Protein AF-A0A3D4UW44-F1 (afdb_monomer_lite)

pLDDT: mean 82.15, std 12.69, range [47.53, 95.06]

Structure (mmCIF, N/CA/C/O backbone):
data_AF-A0A3D4UW44-F1
#
_entry.id   AF-A0A3D4UW44-F1
#
loop_
_atom_site.group_PDB
_atom_site.id
_atom_site.type_symbol
_atom_site.label_atom_id
_atom_site.label_alt_id
_atom_site.label_comp_id
_atom_site.label_asym_id
_atom_site.label_entity_id
_atom_site.label_seq_id
_atom_site.pdbx_PDB_ins_code
_atom_site.Cartn_x
_atom_site.Cartn_y
_atom_site.Cartn_z
_atom_site.occupancy
_atom_site.B_iso_or_equiv
_atom_site.auth_seq_id
_atom_site.auth_comp_id
_atom_site.auth_asym_id
_atom_site.auth_atom_id
_atom_site.pdbx_PDB_model_num
ATOM 1 N N . MET A 1 1 ? -84.706 35.011 33.575 1.00 52.59 1 MET A N 1
ATOM 2 C CA . MET A 1 1 ? -84.303 35.592 32.271 1.00 52.59 1 MET A CA 1
ATOM 3 C C . MET A 1 1 ? -85.391 35.299 31.245 1.00 52.59 1 MET A C 1
ATOM 5 O O . MET A 1 1 ? -85.812 34.152 31.181 1.00 52.59 1 MET A O 1
ATOM 9 N N . SER A 1 2 ? -85.865 36.308 30.505 1.00 53.91 2 SER A N 1
ATOM 10 C CA . SER A 1 2 ? -86.919 36.161 29.483 1.00 53.91 2 SER A CA 1
ATOM 11 C C . SER A 1 2 ? -86.439 35.317 28.294 1.00 53.91 2 SER A C 1
ATOM 13 O O . SER A 1 2 ? -85.288 35.454 27.874 1.00 53.91 2 SER A O 1
ATOM 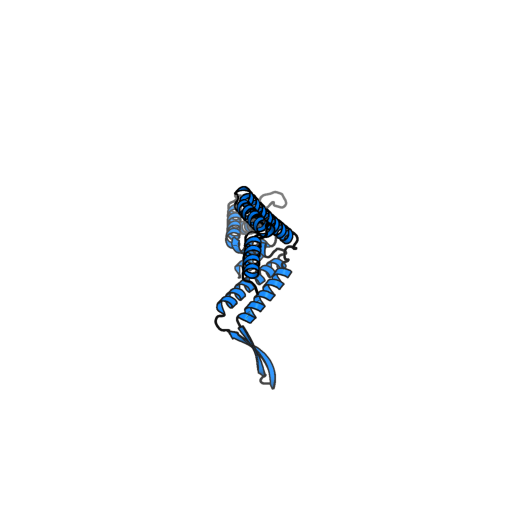15 N N . ASN A 1 3 ? -87.315 34.470 27.742 1.00 62.34 3 ASN A N 1
ATOM 16 C CA . ASN A 1 3 ? -87.016 33.586 26.607 1.00 62.34 3 ASN A CA 1
ATOM 17 C C . ASN A 1 3 ? -86.526 34.338 25.355 1.00 62.34 3 ASN A C 1
ATOM 19 O O . ASN A 1 3 ? -85.795 33.748 24.564 1.00 62.34 3 ASN A O 1
ATOM 23 N N . SER A 1 4 ? -86.834 35.634 25.200 1.00 62.12 4 SER A N 1
ATOM 24 C CA . SER A 1 4 ? -86.327 36.423 24.066 1.00 62.12 4 SER A CA 1
ATOM 25 C C . SER A 1 4 ? -84.822 36.708 24.152 1.00 62.12 4 SER A C 1
ATOM 27 O O . SER A 1 4 ? -84.149 36.678 23.128 1.00 62.12 4 SER A O 1
ATOM 29 N N . LYS A 1 5 ? -84.251 36.888 25.356 1.00 69.00 5 LYS A N 1
ATOM 30 C CA . LYS A 1 5 ? -82.797 37.096 25.528 1.00 69.00 5 LYS A CA 1
ATOM 31 C C . LYS A 1 5 ? -81.990 35.846 25.180 1.00 69.00 5 LYS A C 1
ATOM 33 O O . LYS A 1 5 ? -80.971 35.951 24.513 1.00 69.00 5 LYS A O 1
ATOM 38 N N . LYS A 1 6 ? -82.486 34.668 25.569 1.00 68.44 6 LYS A N 1
ATOM 39 C CA . LYS A 1 6 ? -81.854 33.384 25.226 1.00 68.44 6 LYS A CA 1
ATOM 40 C C . LYS A 1 6 ? -81.905 33.107 23.722 1.00 68.44 6 LYS A C 1
ATOM 42 O O . LYS A 1 6 ? -80.967 32.543 23.176 1.00 68.44 6 LYS A O 1
ATOM 47 N N . PHE A 1 7 ? -82.988 33.504 23.051 1.00 71.69 7 PHE A N 1
ATOM 48 C CA . PHE A 1 7 ? -83.110 33.342 21.603 1.00 71.69 7 PHE A CA 1
ATOM 49 C C . PHE A 1 7 ? -82.167 34.288 20.845 1.00 71.69 7 PHE A C 1
ATOM 51 O O . PHE A 1 7 ? -81.533 33.867 19.882 1.00 71.69 7 PHE A O 1
ATOM 58 N N . GLN A 1 8 ? -82.000 35.522 21.331 1.00 74.00 8 GLN A N 1
ATOM 59 C CA . GLN A 1 8 ? -81.049 36.478 20.762 1.00 74.00 8 GLN A CA 1
ATOM 60 C C . GLN A 1 8 ? -79.591 36.022 20.938 1.00 74.00 8 GLN A C 1
ATOM 62 O O . GLN A 1 8 ? -78.837 36.042 19.976 1.00 74.00 8 GLN A O 1
ATOM 67 N N . GLU A 1 9 ? -79.216 35.502 22.113 1.00 75.12 9 GLU A N 1
ATOM 68 C CA . GLU A 1 9 ? -77.876 34.933 22.344 1.00 75.12 9 GLU A CA 1
ATOM 69 C C . GLU A 1 9 ? -77.577 33.736 21.429 1.00 75.12 9 GLU A C 1
ATOM 71 O O . GLU A 1 9 ? -76.453 33.581 20.955 1.00 75.12 9 GLU A O 1
ATOM 76 N N . VAL A 1 10 ? -78.574 32.889 21.149 1.00 75.44 10 VAL A N 1
ATOM 77 C CA . VAL A 1 10 ? -78.424 31.758 20.218 1.00 75.44 10 VAL A CA 1
ATOM 78 C C . VAL A 1 10 ? -78.258 32.239 18.774 1.00 75.44 10 VAL A C 1
ATOM 80 O O . VAL A 1 10 ? -77.461 31.654 18.037 1.00 75.44 10 VAL A O 1
ATOM 83 N N . LEU A 1 11 ? -78.964 33.301 18.371 1.00 74.38 11 LEU A N 1
ATOM 84 C CA . LEU A 1 11 ? -78.805 33.917 17.051 1.00 74.38 11 LEU A CA 1
ATOM 85 C C . LEU A 1 11 ? -77.430 34.587 16.899 1.00 74.38 11 LEU A C 1
ATOM 87 O O . LEU A 1 11 ? -76.750 34.319 15.908 1.00 74.38 11 LEU A O 1
ATOM 91 N N . ASP A 1 12 ? -76.967 35.328 17.907 1.00 73.62 12 ASP A N 1
ATOM 92 C CA . ASP A 1 12 ? -75.638 35.958 17.914 1.00 73.62 12 ASP A CA 1
ATOM 93 C C . ASP A 1 12 ? -74.511 34.905 17.900 1.00 73.62 12 ASP A C 1
ATOM 95 O O . ASP A 1 12 ? -73.520 35.040 17.176 1.00 73.62 12 ASP A O 1
ATOM 99 N N . LEU A 1 13 ? -74.672 33.791 18.628 1.00 69.88 13 LEU A N 1
ATOM 100 C CA . LEU A 1 13 ? -73.743 32.651 18.590 1.00 69.88 13 LEU A CA 1
ATOM 101 C C . LEU A 1 13 ? -73.736 31.930 17.232 1.00 69.88 13 LEU A C 1
ATOM 103 O O . LEU A 1 13 ? -72.695 31.417 16.806 1.00 69.88 13 LEU A O 1
ATOM 107 N N . LEU A 1 14 ? -74.878 31.863 16.541 1.00 65.00 14 LEU A N 1
ATOM 108 C CA . LEU A 1 14 ? -74.990 31.291 15.195 1.00 65.00 14 LEU A CA 1
ATOM 109 C C . LEU A 1 14 ? -74.372 32.203 14.130 1.00 65.00 14 LEU A C 1
ATOM 111 O O . LEU A 1 14 ? -73.713 31.694 13.220 1.00 65.00 14 LEU A O 1
ATOM 115 N N . GLU A 1 15 ? -74.517 33.523 14.251 1.00 62.69 15 GLU A N 1
ATOM 116 C CA . GLU A 1 15 ? -73.830 34.491 13.389 1.00 62.69 15 GLU A CA 1
ATOM 117 C C . GLU A 1 15 ? -72.316 34.483 13.617 1.00 62.69 15 GLU A C 1
ATOM 119 O O . GLU A 1 15 ? -71.562 34.419 12.644 1.00 62.69 15 GLU A O 1
ATOM 124 N N . GLN A 1 16 ? -71.849 34.399 14.868 1.00 62.25 16 GLN A N 1
ATOM 125 C CA . GLN A 1 16 ? -70.424 34.220 15.176 1.00 62.25 16 GLN A CA 1
ATOM 126 C C . GLN A 1 16 ? -69.863 32.884 14.661 1.00 62.25 16 GLN A C 1
ATOM 128 O O . GLN A 1 16 ? -68.720 32.831 14.210 1.00 62.25 16 GLN A O 1
ATOM 133 N N . LYS A 1 17 ? -70.651 31.798 14.662 1.00 58.84 17 LYS A N 1
ATOM 134 C CA . LYS A 1 17 ? -70.246 30.514 14.053 1.00 58.84 17 LYS A CA 1
ATOM 135 C C . LYS A 1 17 ? -70.270 30.529 12.522 1.00 58.84 17 LYS A C 1
ATOM 137 O O . LYS A 1 17 ? -69.470 29.817 11.915 1.00 58.84 17 LYS A O 1
ATOM 142 N N . LYS A 1 18 ? -71.163 31.300 11.887 1.00 55.41 18 LYS A N 1
ATOM 143 C CA . LYS A 1 18 ? -71.148 31.532 10.428 1.00 55.41 18 LYS A CA 1
ATOM 144 C C . LYS A 1 18 ? -69.984 32.432 10.016 1.00 55.41 18 LYS A C 1
ATOM 146 O O . LYS A 1 18 ? -69.394 32.193 8.967 1.00 55.41 18 LYS A O 1
ATOM 151 N N . GLN A 1 19 ? -69.566 33.355 10.882 1.00 55.66 19 GLN A N 1
ATOM 152 C CA . GLN A 1 19 ? -68.255 33.999 10.832 1.00 55.66 19 GLN A CA 1
ATOM 153 C C . GLN A 1 19 ? -67.147 33.051 11.330 1.00 55.66 19 GLN A C 1
ATOM 155 O O . GLN A 1 19 ? -66.321 33.422 12.166 1.00 55.66 19 GLN A O 1
ATOM 160 N N . LYS A 1 20 ? -67.065 31.820 10.793 1.00 55.97 20 LYS A N 1
ATOM 161 C CA . LYS A 1 20 ? -65.775 31.110 10.767 1.00 55.97 20 LYS A CA 1
ATOM 162 C C . LYS A 1 20 ? -64.771 32.112 10.208 1.00 55.97 20 LYS A C 1
ATOM 164 O O . LYS A 1 20 ? -64.934 32.557 9.073 1.00 55.97 20 LYS A O 1
ATOM 169 N N . LYS A 1 21 ? -63.841 32.552 11.061 1.00 59.62 21 LYS A N 1
ATOM 170 C CA . LYS A 1 21 ? -63.038 33.758 10.853 1.00 59.62 21 LYS A CA 1
ATOM 171 C C . LYS A 1 21 ? -62.471 33.721 9.443 1.00 59.62 21 LYS A C 1
ATOM 173 O O . LYS A 1 21 ? -61.796 32.761 9.083 1.00 59.62 21 LYS A O 1
ATOM 178 N N . THR A 1 22 ? -62.741 34.748 8.647 1.00 57.84 22 THR A N 1
ATOM 179 C CA . THR A 1 22 ? -62.253 34.862 7.263 1.00 57.84 22 THR A CA 1
ATOM 180 C C . THR A 1 22 ? -60.740 34.630 7.172 1.00 57.84 22 THR A C 1
ATOM 182 O O . THR A 1 22 ? -60.236 34.104 6.184 1.00 57.84 22 THR A O 1
ATOM 185 N N . THR A 1 23 ? -60.010 34.938 8.247 1.00 61.62 23 THR A N 1
ATOM 186 C CA . THR A 1 23 ? -58.584 34.644 8.417 1.00 61.62 23 THR A CA 1
ATOM 187 C C . THR A 1 23 ? -58.256 33.153 8.445 1.00 61.62 23 THR A C 1
ATOM 189 O O . THR A 1 23 ? -57.238 32.758 7.888 1.00 61.62 23 THR A O 1
ATOM 192 N N . ASP A 1 24 ? -59.085 32.316 9.065 1.00 60.78 24 ASP A N 1
ATOM 193 C CA . ASP A 1 24 ? -58.867 30.869 9.149 1.00 60.78 24 ASP A CA 1
ATOM 194 C C . ASP A 1 24 ? -59.205 30.184 7.817 1.00 60.78 24 ASP A C 1
ATOM 196 O O . ASP A 1 24 ? -58.492 29.275 7.397 1.00 60.78 24 ASP A O 1
ATOM 200 N N . THR A 1 25 ? -60.204 30.684 7.081 1.00 65.38 25 THR A N 1
ATOM 201 C CA . THR A 1 25 ? -60.488 30.226 5.709 1.00 65.38 25 THR A CA 1
ATOM 202 C C . THR A 1 25 ? -59.425 30.680 4.708 1.00 65.38 25 THR A C 1
ATOM 204 O O . THR A 1 25 ? -59.045 29.897 3.845 1.00 65.38 25 THR A O 1
ATOM 207 N N . LEU A 1 26 ? -58.888 31.900 4.848 1.00 66.94 26 LEU A N 1
ATOM 208 C CA . LEU A 1 26 ? -57.771 32.399 4.032 1.00 66.94 26 LEU A CA 1
ATOM 209 C C . LEU A 1 26 ? -56.467 31.642 4.316 1.00 66.94 26 LEU A C 1
ATOM 211 O O . LEU A 1 26 ? -55.673 31.411 3.410 1.00 66.94 26 LEU A O 1
ATOM 215 N N . LYS A 1 27 ? -56.227 31.239 5.569 1.00 73.12 27 LYS A N 1
ATOM 216 C CA . LYS A 1 27 ? -55.099 30.363 5.914 1.00 73.12 27 LYS A CA 1
ATOM 217 C C . LYS A 1 27 ? -55.273 28.983 5.292 1.00 73.12 27 LYS A C 1
ATOM 219 O O . LYS A 1 27 ? -54.340 28.497 4.668 1.00 73.12 27 LYS A O 1
ATOM 224 N N . ALA A 1 28 ? -56.456 28.381 5.411 1.00 70.81 28 ALA A N 1
ATOM 225 C CA . ALA A 1 28 ? -56.739 27.082 4.808 1.00 70.81 28 ALA A CA 1
ATOM 226 C C . ALA A 1 28 ? -56.621 27.115 3.273 1.00 70.81 28 ALA A C 1
ATOM 228 O O . ALA A 1 28 ? -56.041 26.202 2.690 1.00 70.81 28 ALA A O 1
ATOM 229 N N . SER A 1 29 ? -57.093 28.184 2.618 1.00 72.62 29 SER A N 1
ATOM 230 C CA . SER A 1 29 ? -56.955 28.336 1.166 1.00 72.62 29 SER A CA 1
ATOM 231 C C . SER A 1 29 ? -55.491 28.491 0.756 1.00 72.62 29 SER A C 1
ATOM 233 O O . SER A 1 29 ? -55.042 27.763 -0.122 1.00 72.62 29 SER A O 1
ATOM 235 N N . ARG A 1 30 ? -54.720 29.345 1.446 1.00 72.94 30 ARG A N 1
ATOM 236 C CA . ARG A 1 30 ? -53.279 29.521 1.194 1.00 72.94 30 ARG A CA 1
ATOM 237 C C . ARG A 1 30 ? -52.491 28.233 1.400 1.00 72.94 30 ARG A C 1
ATOM 239 O O . ARG A 1 30 ? -51.659 27.908 0.565 1.00 72.94 30 ARG A O 1
ATOM 246 N N . VAL A 1 31 ? -52.779 27.476 2.461 1.00 76.81 31 VAL A N 1
ATOM 247 C CA . VAL A 1 31 ? -52.143 26.168 2.690 1.00 76.81 31 VAL A CA 1
ATOM 248 C C . VAL A 1 31 ? -52.490 25.206 1.553 1.00 76.81 31 VAL A C 1
ATOM 250 O O . VAL A 1 31 ? -51.592 24.580 1.003 1.00 76.81 31 VAL A O 1
ATOM 253 N N . SER A 1 32 ? -53.753 25.155 1.117 1.00 71.81 32 SER A N 1
ATOM 254 C CA . SER A 1 32 ? -54.159 24.282 0.006 1.00 71.81 32 SER A CA 1
ATOM 255 C C . SER A 1 32 ? -53.552 24.684 -1.348 1.00 71.81 32 SER A C 1
ATOM 257 O O . SER A 1 32 ? -53.235 23.823 -2.168 1.00 71.81 32 SER A O 1
ATOM 259 N N . GLU A 1 33 ? -53.369 25.983 -1.600 1.00 76.94 33 GLU A N 1
ATOM 260 C CA . GLU A 1 33 ? -52.710 26.496 -2.806 1.00 76.94 33 GLU A CA 1
ATOM 261 C C . GLU A 1 33 ? -51.205 26.221 -2.774 1.00 76.94 33 GLU A C 1
ATOM 263 O O . GLU A 1 33 ? -50.642 25.779 -3.775 1.00 76.94 33 GLU A O 1
ATOM 268 N N . GLU A 1 34 ? -50.561 26.391 -1.617 1.00 76.06 34 GLU A N 1
ATOM 269 C CA . GLU A 1 34 ? -49.162 26.014 -1.422 1.00 76.06 34 GLU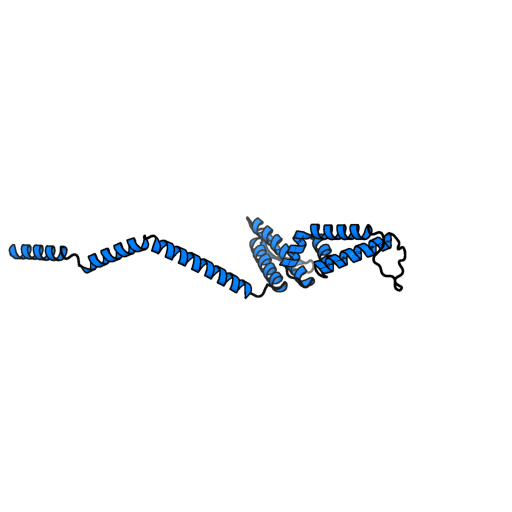 A CA 1
ATOM 270 C C . GLU A 1 34 ? -48.938 24.510 -1.580 1.00 76.06 34 GLU A C 1
ATOM 272 O O . GLU A 1 34 ? -47.938 24.109 -2.167 1.00 76.06 34 GLU A O 1
ATOM 277 N N . GLU A 1 35 ? -49.837 23.666 -1.075 1.00 76.38 35 GLU A N 1
ATOM 278 C CA . GLU A 1 35 ? -49.755 22.211 -1.230 1.00 76.38 35 GLU A CA 1
ATOM 279 C C . GLU A 1 35 ? -49.898 21.797 -2.697 1.00 76.38 35 GLU A C 1
ATOM 281 O O . GLU A 1 35 ? -49.095 21.004 -3.191 1.00 76.38 35 GLU A O 1
ATOM 286 N N . LYS A 1 36 ? -50.846 22.391 -3.434 1.00 81.19 36 LYS A N 1
ATOM 287 C CA . LYS A 1 36 ? -50.986 22.170 -4.884 1.00 81.19 36 LYS A CA 1
ATOM 288 C C . LYS A 1 36 ? -49.760 22.645 -5.659 1.00 81.19 36 LYS A C 1
ATOM 290 O O . LYS A 1 36 ? -49.319 21.962 -6.578 1.00 81.19 36 LYS A O 1
ATOM 295 N N . TYR A 1 37 ? -49.188 23.786 -5.281 1.00 79.38 37 TYR A N 1
ATOM 296 C CA . TYR A 1 37 ? -47.964 24.296 -5.892 1.00 79.38 37 TYR A CA 1
ATOM 297 C C . TYR A 1 37 ? -46.759 23.396 -5.586 1.00 79.38 37 TYR A C 1
ATOM 299 O O . TYR A 1 37 ? -45.998 23.069 -6.494 1.00 79.38 37 TYR A O 1
ATOM 307 N N . LYS A 1 38 ? -46.619 22.913 -4.347 1.00 80.50 38 LYS A N 1
ATOM 308 C CA . LYS A 1 38 ? -45.567 21.962 -3.944 1.00 80.50 38 LYS A CA 1
ATOM 309 C C . LYS A 1 38 ? -45.728 20.582 -4.595 1.00 80.50 38 LYS A C 1
ATOM 311 O O . LYS A 1 38 ? -44.741 19.876 -4.768 1.00 80.50 38 LYS A O 1
ATOM 316 N N . ALA A 1 39 ? -46.947 20.213 -4.984 1.00 79.50 39 ALA A N 1
ATOM 317 C CA . ALA A 1 39 ? -47.235 19.014 -5.769 1.00 79.50 39 ALA A CA 1
ATOM 318 C C . ALA A 1 39 ? -47.098 19.228 -7.290 1.00 79.50 39 ALA A C 1
ATOM 320 O O . ALA A 1 39 ? -47.219 18.273 -8.057 1.00 79.50 39 ALA A O 1
ATOM 321 N N . SER A 1 40 ? -46.869 20.463 -7.751 1.00 86.31 40 SER A N 1
ATOM 322 C CA . SER A 1 40 ? -46.730 20.753 -9.177 1.00 86.31 40 SER A CA 1
ATOM 323 C C . SER A 1 40 ? -45.391 20.245 -9.723 1.00 86.31 40 SER A C 1
ATOM 325 O O . SER A 1 40 ? -44.352 20.346 -9.068 1.00 86.31 40 SER A O 1
ATOM 327 N N . GLN A 1 41 ? -45.411 19.743 -10.960 1.00 84.88 41 GLN A N 1
ATOM 328 C CA . GLN A 1 41 ? -44.212 19.313 -11.690 1.00 84.88 41 GLN A CA 1
ATOM 329 C C . GLN A 1 41 ? -43.062 20.338 -11.667 1.00 84.88 41 GLN A C 1
ATOM 331 O O . GLN A 1 41 ? -41.958 19.957 -11.281 1.00 84.88 41 GLN A O 1
ATOM 336 N N . PRO A 1 42 ? -43.275 21.639 -11.962 1.00 85.19 42 PRO A N 1
ATOM 337 C CA . PRO A 1 42 ? -42.174 22.604 -11.953 1.00 85.19 42 PRO A CA 1
ATOM 338 C C . PRO A 1 42 ? -41.532 22.781 -10.569 1.00 85.19 42 PRO A C 1
ATOM 340 O O . PRO A 1 42 ? -40.325 23.004 -10.481 1.00 85.19 42 PRO A O 1
ATOM 343 N N . TYR A 1 43 ? -42.300 22.658 -9.478 1.00 84.38 43 TYR A N 1
ATOM 344 C CA . TYR A 1 43 ? -41.738 22.710 -8.126 1.00 84.38 43 TYR A CA 1
ATOM 345 C C . TYR A 1 43 ? -40.893 21.470 -7.816 1.00 84.38 43 TYR A C 1
ATOM 347 O O . TYR A 1 43 ? -39.797 21.598 -7.268 1.00 84.38 43 TYR A O 1
ATOM 355 N N . LEU A 1 44 ? -41.371 20.280 -8.189 1.00 85.25 44 LEU A N 1
ATOM 356 C CA . LEU A 1 44 ? -40.650 19.022 -7.985 1.00 85.25 44 LEU A CA 1
ATOM 357 C C . LEU A 1 44 ? -39.349 18.974 -8.799 1.00 85.25 44 LEU A C 1
ATOM 359 O O . LEU A 1 44 ? -38.304 18.627 -8.250 1.00 85.25 44 LEU A O 1
ATOM 363 N N . GLU A 1 45 ? -39.374 19.410 -10.060 1.00 88.25 45 GLU A N 1
ATOM 364 C CA . GLU A 1 45 ? -38.180 19.519 -10.909 1.00 88.25 45 GLU A CA 1
ATOM 365 C C . GLU A 1 45 ? -37.170 20.535 -10.352 1.00 88.25 45 GLU A C 1
ATOM 367 O O . GLU A 1 45 ? -35.965 20.269 -10.306 1.00 88.25 45 GLU A O 1
ATOM 372 N N . ALA A 1 46 ? -37.642 21.692 -9.872 1.00 85.06 46 ALA A N 1
ATOM 373 C CA . ALA A 1 46 ? -36.789 22.691 -9.229 1.00 85.06 46 ALA A CA 1
ATOM 374 C C . ALA A 1 46 ? -36.175 22.166 -7.919 1.00 85.06 46 ALA A C 1
ATOM 376 O O . ALA A 1 46 ? -34.996 22.418 -7.642 1.00 85.06 46 ALA A O 1
ATOM 377 N N . LEU A 1 47 ? -36.943 21.408 -7.131 1.00 88.19 47 LEU A N 1
ATOM 378 C CA . LEU A 1 47 ? -36.477 20.762 -5.907 1.00 88.19 47 LEU A CA 1
ATOM 379 C C . LEU A 1 47 ? -35.417 19.698 -6.211 1.00 88.19 47 LEU A C 1
ATOM 381 O O . LEU A 1 47 ? -34.375 19.675 -5.557 1.00 88.19 47 LEU A O 1
ATOM 385 N N . GLU A 1 48 ? -35.634 18.857 -7.223 1.00 87.81 48 GLU A N 1
ATOM 386 C CA . GLU A 1 48 ? -34.680 17.825 -7.630 1.00 87.81 48 GLU A CA 1
ATOM 387 C C . GLU A 1 48 ? -33.391 18.442 -8.187 1.00 87.81 48 GLU A C 1
ATOM 389 O O . GLU A 1 48 ? -32.291 18.030 -7.814 1.00 87.81 48 GLU A O 1
ATOM 394 N N . LYS A 1 49 ? -33.502 19.495 -9.006 1.00 87.88 49 LYS A N 1
ATOM 395 C CA . LYS A 1 49 ? -32.350 20.258 -9.505 1.00 87.88 49 LYS A CA 1
ATOM 396 C C . LYS A 1 49 ? -31.569 20.911 -8.365 1.00 87.88 49 LYS A C 1
ATOM 398 O O . LYS A 1 49 ? -30.341 20.870 -8.366 1.00 87.88 49 LYS A O 1
ATOM 403 N N . SER A 1 50 ? -32.263 21.465 -7.369 1.00 88.81 50 SER A N 1
ATOM 404 C CA . SER A 1 50 ? -31.644 22.015 -6.157 1.00 88.81 50 SER A CA 1
ATOM 405 C C . SER A 1 50 ? -30.947 20.931 -5.333 1.00 88.81 50 SER A C 1
ATOM 407 O O . SER A 1 50 ? -29.827 21.140 -4.866 1.00 88.81 50 SER A O 1
ATOM 409 N N . ARG A 1 51 ? -31.556 19.746 -5.198 1.00 88.12 51 ARG A N 1
ATOM 410 C CA . ARG A 1 51 ? -30.957 18.609 -4.488 1.00 88.12 51 ARG A CA 1
ATOM 411 C C . ARG A 1 51 ? -29.692 18.122 -5.190 1.00 88.12 51 ARG A C 1
ATOM 413 O O . ARG A 1 51 ? -28.648 18.071 -4.552 1.00 88.12 51 ARG A O 1
ATOM 420 N N . LYS A 1 52 ? -29.752 17.894 -6.506 1.00 89.75 52 LYS A N 1
ATOM 421 C CA . LYS A 1 52 ? -28.590 17.521 -7.329 1.00 89.75 52 LYS A CA 1
ATOM 422 C C . LYS A 1 52 ? -27.487 18.578 -7.272 1.00 89.75 52 LYS A C 1
ATOM 424 O O . LYS A 1 52 ? -26.321 18.235 -7.137 1.00 89.75 52 LYS A O 1
ATOM 429 N N . ALA A 1 53 ? -27.831 19.867 -7.313 1.00 89.19 53 ALA A N 1
ATOM 430 C CA . ALA A 1 53 ? -26.847 20.943 -7.189 1.00 89.19 53 ALA A CA 1
ATOM 431 C C . ALA A 1 53 ? -26.172 20.967 -5.806 1.00 89.19 53 ALA A C 1
ATOM 433 O O . ALA A 1 53 ? -24.966 21.193 -5.720 1.00 89.19 53 ALA A O 1
ATOM 434 N N . LYS A 1 54 ? -26.923 20.710 -4.726 1.00 90.50 54 LYS A N 1
ATOM 435 C CA . LYS A 1 54 ? -26.365 20.576 -3.370 1.00 90.50 54 LYS A CA 1
ATOM 436 C C . LYS A 1 54 ? -25.473 19.344 -3.237 1.00 90.50 54 LYS A C 1
ATOM 438 O O . LYS A 1 54 ? -24.403 19.461 -2.654 1.00 90.50 54 LYS A O 1
ATOM 443 N N . GLU A 1 55 ? -25.887 18.206 -3.791 1.00 88.31 55 GLU A N 1
ATOM 444 C CA . GLU A 1 55 ? -25.094 16.970 -3.829 1.00 88.31 55 GLU A CA 1
ATOM 445 C C . GLU A 1 55 ? -23.774 17.193 -4.584 1.00 88.31 55 GLU A C 1
ATOM 447 O O . GLU A 1 55 ? -22.706 16.943 -4.031 1.00 88.31 55 GLU A O 1
ATOM 452 N N . LEU A 1 56 ? -23.828 17.775 -5.787 1.00 86.62 56 LEU A N 1
ATOM 453 C CA . LEU A 1 56 ? -22.642 18.100 -6.588 1.00 86.62 56 LEU A CA 1
ATOM 454 C C . LEU A 1 56 ? -21.716 19.093 -5.884 1.00 86.62 56 LEU A C 1
ATOM 456 O O . LEU A 1 56 ? -20.497 18.939 -5.928 1.00 86.62 56 LEU A O 1
ATOM 460 N N . LYS A 1 57 ? -22.277 20.115 -5.227 1.00 90.44 57 LYS A N 1
ATOM 461 C CA . LYS A 1 57 ? -21.482 21.077 -4.460 1.00 90.44 57 LYS A CA 1
ATOM 462 C C . LYS A 1 57 ? -20.803 20.404 -3.268 1.00 90.44 57 LYS A C 1
ATOM 464 O O . LYS A 1 57 ? -19.610 20.601 -3.080 1.00 90.44 57 LYS A O 1
ATOM 469 N N . ALA A 1 58 ? -21.527 19.578 -2.514 1.00 87.12 58 ALA A N 1
ATOM 470 C CA . ALA A 1 58 ? -20.960 18.829 -1.397 1.00 87.12 58 ALA A CA 1
ATOM 471 C C . ALA A 1 58 ? -19.847 17.873 -1.857 1.00 87.12 58 ALA A C 1
ATOM 473 O O . ALA A 1 58 ? -18.816 17.768 -1.198 1.00 87.12 58 ALA A O 1
ATOM 474 N N . GLU A 1 59 ? -20.013 17.213 -3.005 1.00 86.69 59 GLU A N 1
ATOM 475 C CA . GLU A 1 59 ? -18.981 16.352 -3.586 1.00 86.69 59 GLU A CA 1
ATOM 476 C C . GLU A 1 59 ? -17.748 17.149 -4.039 1.00 86.69 59 GLU A C 1
ATOM 478 O O . GLU A 1 59 ? -16.613 16.745 -3.772 1.00 86.69 59 GLU A O 1
ATOM 483 N N . ALA A 1 60 ? -17.953 18.303 -4.680 1.00 84.69 60 ALA A N 1
ATOM 484 C CA . ALA A 1 60 ? -16.876 19.197 -5.095 1.00 84.69 60 ALA A CA 1
ATOM 485 C C . ALA A 1 60 ? -16.104 19.763 -3.895 1.00 84.69 60 ALA A C 1
ATOM 487 O O . ALA A 1 60 ? -14.871 19.752 -3.909 1.00 84.69 60 ALA A O 1
ATOM 488 N N . ASP A 1 61 ? -16.810 20.189 -2.846 1.00 84.88 61 ASP A N 1
ATOM 489 C CA . ASP A 1 61 ? -16.222 20.682 -1.600 1.00 84.88 61 ASP A CA 1
ATOM 490 C C . ASP A 1 61 ? -15.414 19.568 -0.915 1.00 84.88 61 ASP A C 1
ATOM 492 O O . ASP A 1 61 ? -14.250 19.771 -0.576 1.00 84.88 61 ASP A O 1
ATOM 496 N N . LEU A 1 62 ? -15.960 18.350 -0.833 1.00 79.31 62 LEU A N 1
ATOM 497 C CA . LEU A 1 62 ? -15.280 17.182 -0.264 1.00 79.31 62 LEU A CA 1
ATOM 498 C C . LEU A 1 62 ? -14.041 16.775 -1.079 1.00 79.31 62 LEU A C 1
ATOM 500 O O . LEU A 1 62 ? -13.020 16.373 -0.518 1.00 79.31 62 LEU A O 1
ATOM 504 N N . LYS A 1 63 ? -14.090 16.895 -2.410 1.00 78.38 63 LYS A N 1
ATOM 505 C CA . LYS A 1 63 ? -12.937 16.655 -3.291 1.00 78.38 63 LYS A CA 1
ATOM 506 C C . LYS A 1 63 ? -11.871 17.740 -3.132 1.00 78.38 63 LYS A C 1
ATOM 508 O O . LYS A 1 63 ? -10.687 17.413 -3.074 1.00 78.38 63 LYS A O 1
ATOM 513 N N . ALA A 1 64 ? -12.272 19.006 -3.031 1.00 74.56 64 ALA A N 1
ATOM 514 C CA . ALA A 1 64 ? -11.368 20.127 -2.793 1.00 74.56 64 ALA A CA 1
ATOM 515 C C . ALA A 1 64 ? -10.710 20.038 -1.409 1.00 74.56 64 ALA A C 1
ATOM 517 O O . ALA A 1 64 ? -9.523 20.312 -1.273 1.00 74.56 64 ALA A O 1
ATOM 518 N N . GLU A 1 65 ? -11.449 19.607 -0.391 1.00 71.12 65 GLU A N 1
ATOM 519 C CA . GLU A 1 65 ? -10.938 19.402 0.963 1.00 71.12 65 GLU A CA 1
ATOM 520 C C . GLU A 1 65 ? -9.960 18.221 1.022 1.00 71.12 65 GLU A C 1
ATOM 522 O O . GLU A 1 65 ? -8.864 18.357 1.564 1.00 71.12 65 GLU A O 1
ATOM 527 N N . LYS A 1 66 ? -10.270 17.105 0.345 1.00 69.38 66 LYS A N 1
ATOM 528 C CA . LYS A 1 66 ? -9.321 15.993 0.147 1.00 69.38 66 LYS A CA 1
ATOM 529 C C . LYS A 1 66 ? -8.061 16.405 -0.615 1.00 69.38 66 LYS A C 1
ATOM 531 O O . LYS A 1 66 ? -6.997 15.876 -0.324 1.00 69.38 66 LYS A O 1
ATOM 536 N N . ALA A 1 67 ? -8.171 17.319 -1.578 1.00 62.66 67 ALA A N 1
ATOM 537 C CA . ALA A 1 67 ? -7.024 17.838 -2.324 1.00 62.66 67 ALA A CA 1
ATOM 538 C C . ALA A 1 67 ? -6.182 18.839 -1.508 1.00 62.66 67 ALA A C 1
ATOM 540 O O . ALA A 1 67 ? -4.985 18.969 -1.748 1.00 62.66 67 ALA A O 1
ATOM 541 N N . LYS A 1 68 ? -6.799 19.548 -0.551 1.00 58.44 68 LYS A N 1
ATOM 542 C CA . LYS A 1 68 ? -6.121 20.454 0.394 1.00 58.44 68 LYS A CA 1
ATOM 543 C C . LYS A 1 68 ? -5.477 19.714 1.566 1.00 58.44 68 LYS A C 1
ATOM 545 O O . LYS A 1 68 ? -4.525 20.228 2.151 1.00 58.44 68 LYS A O 1
ATOM 550 N N . ALA A 1 69 ? -5.983 18.534 1.921 1.00 62.12 69 ALA A N 1
ATOM 551 C CA . ALA A 1 69 ? -5.315 17.653 2.865 1.00 62.12 69 ALA A CA 1
ATOM 552 C C . ALA A 1 69 ? -3.955 17.252 2.278 1.00 62.12 69 ALA A C 1
ATOM 554 O O . ALA A 1 69 ? -3.881 16.740 1.161 1.00 62.12 69 ALA A O 1
ATOM 555 N N . LYS A 1 70 ? -2.869 17.503 3.019 1.00 63.28 70 LYS A N 1
ATOM 556 C CA . LYS A 1 70 ? -1.542 17.024 2.616 1.00 63.28 70 LYS A CA 1
ATOM 557 C C . LYS A 1 70 ? -1.631 15.512 2.368 1.00 63.28 70 LYS A C 1
ATOM 559 O O . LYS A 1 70 ? -2.222 14.819 3.203 1.00 63.28 70 LYS A O 1
ATOM 564 N N . PRO A 1 71 ? -1.081 14.997 1.252 1.00 64.69 71 PRO A N 1
ATOM 565 C CA . PRO A 1 71 ? -1.011 13.559 1.056 1.00 64.69 71 PRO A CA 1
ATOM 566 C C . PRO A 1 71 ? -0.282 12.956 2.266 1.00 64.69 71 PRO A C 1
ATOM 568 O O . PRO A 1 71 ? 0.744 13.512 2.672 1.00 64.69 71 PRO A O 1
ATOM 571 N N . PRO A 1 72 ? -0.826 11.891 2.882 1.00 72.31 72 PRO A N 1
ATOM 572 C CA . PRO A 1 72 ? -0.230 11.307 4.072 1.00 72.31 72 PRO A CA 1
ATOM 573 C C . PRO A 1 72 ? 1.193 10.872 3.740 1.00 72.31 72 PRO A C 1
ATOM 575 O O . PRO A 1 72 ? 1.438 10.192 2.740 1.00 72.31 72 PRO A O 1
ATOM 578 N N . THR A 1 73 ? 2.140 11.312 4.557 1.00 87.81 73 THR A N 1
ATOM 579 C CA . THR A 1 73 ? 3.518 10.852 4.439 1.00 87.81 73 THR A CA 1
ATOM 580 C C . THR A 1 73 ? 3.606 9.397 4.909 1.00 87.81 73 THR A C 1
ATOM 582 O O . THR A 1 73 ? 2.762 8.949 5.692 1.00 87.81 73 THR A O 1
ATOM 585 N N . PRO A 1 74 ? 4.640 8.639 4.506 1.00 90.25 74 PRO A N 1
ATOM 586 C CA . PRO A 1 74 ? 4.877 7.309 5.065 1.00 90.25 74 PRO A CA 1
ATOM 587 C C . PRO A 1 74 ? 4.936 7.308 6.598 1.00 90.25 74 PRO A C 1
ATOM 589 O O . PRO A 1 74 ? 4.470 6.365 7.226 1.00 90.25 74 PRO A O 1
ATOM 592 N N . GLN A 1 75 ? 5.444 8.386 7.205 1.00 91.31 75 GLN A N 1
ATOM 593 C CA . GLN A 1 75 ? 5.479 8.544 8.658 1.00 91.31 75 GLN A CA 1
ATOM 594 C C . GLN A 1 75 ? 4.070 8.667 9.260 1.00 91.31 75 GLN A C 1
ATOM 596 O O . GLN A 1 75 ? 3.778 8.007 10.259 1.00 91.31 75 GLN A O 1
ATOM 601 N N . ASP A 1 76 ? 3.189 9.453 8.634 1.00 91.12 76 ASP A N 1
ATOM 602 C CA . ASP A 1 76 ? 1.787 9.578 9.056 1.00 91.12 76 ASP A CA 1
ATOM 603 C C . ASP A 1 76 ? 1.062 8.230 8.950 1.00 91.12 76 ASP A C 1
ATOM 605 O O . ASP A 1 76 ? 0.290 7.850 9.831 1.00 91.12 76 ASP A O 1
ATOM 609 N N . ASP A 1 77 ? 1.336 7.476 7.884 1.00 91.75 77 ASP A N 1
ATOM 610 C CA . ASP A 1 77 ? 0.782 6.141 7.677 1.00 91.75 77 ASP A CA 1
ATOM 611 C C . ASP A 1 77 ? 1.297 5.136 8.719 1.00 91.75 77 ASP A C 1
ATOM 613 O O . ASP A 1 77 ? 0.501 4.371 9.265 1.00 91.75 77 ASP A O 1
ATOM 617 N N . ILE A 1 78 ? 2.594 5.154 9.049 1.00 94.00 78 ILE A N 1
ATOM 618 C CA . ILE A 1 78 ? 3.172 4.312 10.110 1.00 94.00 78 ILE A CA 1
ATOM 619 C C . ILE A 1 78 ? 2.483 4.591 11.441 1.00 94.00 78 ILE A C 1
ATOM 621 O O . ILE A 1 78 ? 2.037 3.650 12.103 1.00 94.00 78 ILE A O 1
ATOM 625 N N . GLN A 1 79 ? 2.351 5.867 11.814 1.00 93.62 79 GLN A N 1
ATOM 626 C CA . GLN A 1 79 ? 1.682 6.253 13.051 1.00 93.62 79 GLN A CA 1
ATOM 627 C C . GLN A 1 79 ? 0.224 5.781 13.042 1.00 93.62 79 GLN A C 1
ATOM 629 O O . GLN A 1 79 ? -0.211 5.054 13.936 1.00 93.62 79 GLN A O 1
ATOM 634 N N . ARG A 1 80 ? -0.519 6.104 11.981 1.00 92.06 80 ARG A N 1
ATOM 635 C CA . ARG A 1 80 ? -1.937 5.759 11.845 1.00 92.06 80 ARG A CA 1
ATOM 636 C C . ARG A 1 80 ? -2.185 4.251 11.870 1.00 92.06 80 ARG A C 1
ATOM 638 O O . ARG A 1 80 ? -3.149 3.794 12.490 1.00 92.06 80 ARG A O 1
ATOM 645 N N . PHE A 1 81 ? -1.379 3.460 11.162 1.00 94.06 81 PHE A N 1
ATOM 646 C CA . PHE A 1 81 ? -1.514 2.003 11.164 1.00 94.06 81 PHE A CA 1
ATOM 647 C C . PHE A 1 81 ? -1.077 1.399 12.498 1.00 94.06 81 PHE A C 1
ATOM 649 O O . PHE A 1 81 ? -1.710 0.442 12.944 1.00 94.06 81 PHE A O 1
ATOM 656 N N . GLY A 1 82 ? -0.069 1.977 13.157 1.00 94.00 82 GLY A N 1
ATOM 657 C CA . GLY A 1 82 ? 0.364 1.593 14.499 1.00 94.00 82 GLY A CA 1
ATOM 658 C C . GLY A 1 82 ? -0.753 1.758 15.526 1.00 94.00 82 GLY A C 1
ATOM 659 O O . GLY A 1 82 ? -1.148 0.780 16.161 1.00 94.00 82 GLY A O 1
ATOM 660 N N . GLU A 1 83 ? -1.342 2.952 15.598 1.00 94.81 83 GLU A N 1
ATOM 661 C CA . GLU A 1 83 ? -2.461 3.269 16.496 1.00 94.81 83 GLU A CA 1
ATOM 662 C C . GLU A 1 83 ? -3.666 2.348 16.253 1.00 94.81 83 GLU A C 1
ATOM 664 O O . GLU A 1 83 ? -4.274 1.816 17.185 1.00 94.81 83 GLU A O 1
ATOM 669 N N . LYS A 1 84 ? -4.012 2.102 14.982 1.00 94.00 84 LYS A N 1
ATOM 670 C CA . LYS A 1 84 ? -5.113 1.193 14.642 1.00 94.00 84 LYS A CA 1
ATOM 671 C C . LYS A 1 84 ? -4.815 -0.251 15.030 1.00 94.00 84 LYS A C 1
ATOM 673 O O . LYS A 1 84 ? -5.687 -0.906 15.600 1.00 94.00 84 LYS A O 1
ATOM 678 N N . ARG A 1 85 ? -3.609 -0.751 14.745 1.00 95.00 85 ARG A N 1
ATOM 679 C CA . ARG A 1 85 ? -3.179 -2.101 15.133 1.00 95.00 85 ARG A CA 1
ATOM 680 C C . ARG A 1 85 ? -3.277 -2.281 16.645 1.00 95.00 85 ARG A C 1
ATOM 682 O O . ARG A 1 85 ? -3.805 -3.295 17.092 1.00 95.00 85 ARG A O 1
ATOM 689 N N . GLU A 1 86 ? -2.815 -1.305 17.420 1.00 93.69 86 GLU A N 1
ATOM 690 C CA . GLU A 1 86 ? -2.897 -1.334 18.880 1.00 93.69 86 GLU A CA 1
ATOM 691 C C . GLU A 1 86 ? -4.348 -1.315 19.370 1.00 93.69 86 GLU A C 1
ATOM 693 O O . GLU A 1 86 ? -4.737 -2.146 20.191 1.00 93.69 86 GLU A O 1
ATOM 698 N N . LYS A 1 87 ? -5.190 -0.452 18.792 1.00 94.38 87 LYS A N 1
ATOM 699 C CA . LYS A 1 87 ? -6.624 -0.420 19.098 1.00 94.38 87 LYS A CA 1
ATOM 700 C C . LYS A 1 87 ? -7.280 -1.785 18.885 1.00 94.38 87 LYS A C 1
ATOM 702 O O . LYS A 1 87 ? -8.008 -2.252 19.759 1.00 94.38 87 LYS A O 1
ATOM 707 N N . PHE A 1 88 ? -7.015 -2.444 17.757 1.00 94.25 88 PHE A N 1
ATOM 708 C CA . PHE A 1 88 ? -7.556 -3.780 17.498 1.00 94.25 88 PHE A CA 1
ATOM 709 C C . PHE A 1 88 ? -6.929 -4.851 18.390 1.00 94.25 88 PHE A C 1
ATOM 711 O O . PHE A 1 88 ? -7.642 -5.751 18.820 1.00 94.25 88 PHE A O 1
ATOM 718 N N . ARG A 1 89 ? -5.649 -4.726 18.763 1.00 93.12 89 ARG A N 1
ATOM 719 C CA . ARG A 1 89 ? -5.009 -5.600 19.758 1.00 93.12 89 ARG A CA 1
ATOM 720 C C . ARG A 1 89 ? -5.714 -5.523 21.110 1.00 93.12 89 ARG A C 1
ATOM 722 O O . ARG A 1 89 ? -5.995 -6.564 21.690 1.00 93.12 89 ARG A O 1
ATOM 729 N N . ASN A 1 90 ? -6.073 -4.329 21.567 1.00 92.19 90 ASN A N 1
ATOM 730 C CA . ASN A 1 90 ? -6.777 -4.132 22.839 1.00 92.19 90 ASN A CA 1
ATOM 731 C C . ASN A 1 90 ? -8.225 -4.657 22.810 1.00 92.19 90 ASN A C 1
ATOM 733 O O . ASN A 1 90 ? -8.776 -5.028 23.849 1.00 92.19 90 ASN A O 1
ATOM 737 N N . LEU A 1 91 ? -8.839 -4.696 21.622 1.00 92.75 91 LEU A N 1
ATOM 738 C CA . LEU A 1 91 ? -10.151 -5.307 21.393 1.00 92.75 91 LEU A CA 1
ATOM 739 C C . LEU A 1 91 ? -10.076 -6.828 21.230 1.00 92.75 91 LEU A C 1
ATOM 741 O O . LEU A 1 91 ? -11.028 -7.516 21.586 1.00 92.75 91 LEU A O 1
ATOM 745 N N . ALA A 1 92 ? -8.963 -7.353 20.716 1.00 92.19 92 ALA A N 1
ATOM 746 C CA . ALA A 1 92 ? -8.768 -8.782 20.530 1.00 92.19 92 ALA A CA 1
ATOM 747 C C . ALA A 1 92 ? -8.311 -9.482 21.812 1.00 92.19 92 ALA A C 1
ATOM 749 O O . ALA A 1 92 ? -8.770 -10.580 22.118 1.00 92.19 92 ALA A O 1
ATOM 750 N N . TYR A 1 93 ? -7.429 -8.844 22.575 1.00 92.75 93 TYR A N 1
ATOM 751 C CA . TYR A 1 93 ? -6.763 -9.442 23.723 1.00 92.75 93 TYR A CA 1
ATOM 752 C C . TYR A 1 93 ? -7.068 -8.675 25.007 1.00 92.75 93 TYR A C 1
ATOM 754 O O . TYR A 1 93 ? -7.339 -7.471 25.016 1.00 92.75 93 TYR A O 1
ATOM 762 N N . LYS A 1 94 ? -7.013 -9.383 26.128 1.00 90.56 94 LYS A N 1
ATOM 763 C CA . LYS A 1 94 ? -6.926 -8.806 27.464 1.00 90.56 94 LYS A CA 1
ATOM 764 C C . LYS A 1 94 ? -5.487 -8.985 27.943 1.00 90.56 94 LYS A C 1
ATOM 766 O O . LYS A 1 94 ? -4.968 -10.097 27.934 1.00 90.56 94 LYS A O 1
ATOM 771 N N . THR A 1 95 ? -4.837 -7.880 28.285 1.00 85.94 95 THR A N 1
ATOM 772 C CA . THR A 1 95 ? -3.469 -7.848 28.814 1.00 85.94 95 THR A CA 1
ATOM 773 C C . THR A 1 95 ? -3.509 -7.762 30.333 1.00 85.94 95 THR A C 1
ATOM 775 O O . THR A 1 95 ? -4.249 -6.937 30.874 1.00 85.94 95 THR A O 1
ATOM 778 N N . PHE A 1 96 ? -2.692 -8.558 31.012 1.00 84.44 96 PHE A N 1
ATOM 779 C CA . PHE A 1 96 ? -2.481 -8.485 32.458 1.00 84.44 96 PHE A CA 1
ATOM 780 C C . PHE A 1 96 ? -0.986 -8.591 32.735 1.00 84.44 96 PHE A C 1
ATOM 782 O O . PHE A 1 96 ? -0.275 -9.311 32.037 1.00 84.44 96 PHE A O 1
ATOM 789 N N . THR A 1 97 ? -0.514 -7.879 33.746 1.00 84.25 97 THR A N 1
ATOM 790 C CA . THR A 1 97 ? 0.833 -8.062 34.286 1.00 84.25 97 THR A CA 1
ATOM 791 C C . THR A 1 97 ? 0.790 -9.125 35.369 1.00 84.25 97 THR A C 1
ATOM 793 O O . THR A 1 97 ? -0.011 -9.011 36.296 1.00 84.25 97 THR A O 1
ATOM 796 N N . VAL A 1 98 ? 1.632 -10.141 35.228 1.00 83.25 98 VAL A N 1
ATOM 797 C CA . VAL A 1 98 ? 1.871 -11.173 36.236 1.00 83.25 98 VAL A CA 1
ATOM 798 C C . VAL A 1 98 ? 3.241 -10.896 36.842 1.00 83.25 98 VAL A C 1
ATOM 800 O O . VAL A 1 98 ? 4.211 -10.699 36.110 1.00 83.25 98 VAL A O 1
ATOM 803 N N . ASP A 1 99 ? 3.299 -10.817 38.166 1.00 82.81 99 ASP A N 1
ATOM 804 C CA . ASP A 1 99 ? 4.554 -10.691 38.899 1.00 82.81 99 ASP A CA 1
ATOM 805 C C . ASP A 1 99 ? 5.162 -12.096 39.028 1.00 82.81 99 ASP A C 1
ATOM 807 O O . ASP A 1 99 ? 4.557 -12.982 39.632 1.00 82.81 99 ASP A O 1
ATOM 811 N N . ASN A 1 100 ? 6.334 -12.303 38.431 1.00 77.12 100 ASN A N 1
ATOM 812 C CA . ASN A 1 100 ? 7.108 -13.536 38.529 1.00 77.12 100 ASN A CA 1
ATOM 813 C C . ASN A 1 100 ? 8.368 -13.270 39.352 1.00 77.12 100 ASN A C 1
ATOM 815 O O . ASN A 1 100 ? 9.121 -12.342 39.052 1.00 77.12 100 ASN A O 1
ATOM 819 N N . GLU A 1 101 ? 8.619 -14.091 40.364 1.00 76.44 101 GLU A N 1
ATOM 820 C CA . GLU A 1 101 ? 9.887 -14.074 41.094 1.00 76.44 101 GLU A CA 1
ATOM 821 C C . GLU A 1 101 ? 10.914 -14.931 40.350 1.00 76.44 101 GLU A C 1
ATOM 823 O O . GLU A 1 101 ? 10.647 -16.087 40.008 1.00 76.44 101 GLU A O 1
ATOM 828 N N . ASP A 1 102 ? 12.077 -14.350 40.058 1.00 77.50 102 ASP A N 1
ATOM 829 C CA . ASP A 1 102 ? 13.214 -15.108 39.546 1.00 77.50 102 ASP A CA 1
ATOM 830 C C . ASP A 1 102 ? 13.869 -15.950 40.660 1.00 77.50 102 ASP A C 1
ATOM 832 O O . ASP A 1 102 ? 13.555 -15.829 41.847 1.00 77.50 102 ASP A O 1
ATOM 836 N N . ALA A 1 103 ? 14.796 -16.834 40.283 1.00 74.75 103 ALA A N 1
ATOM 837 C CA . ALA A 1 103 ? 15.506 -17.700 41.229 1.00 74.75 103 ALA A CA 1
ATOM 838 C C . ALA A 1 103 ? 16.372 -16.928 42.251 1.00 74.75 103 ALA A C 1
ATOM 840 O O . ALA A 1 103 ? 16.872 -17.523 43.206 1.00 74.75 103 ALA A O 1
ATOM 841 N N . GLU A 1 104 ? 16.553 -15.623 42.049 1.00 78.00 104 GLU A N 1
ATOM 842 C CA . GLU A 1 104 ? 17.362 -14.714 42.861 1.00 78.00 104 GLU A CA 1
ATOM 843 C C . GLU A 1 104 ? 16.487 -13.824 43.770 1.00 78.00 104 GLU A C 1
ATOM 845 O O . GLU A 1 104 ? 17.019 -13.058 44.574 1.00 78.00 104 GLU A O 1
ATOM 850 N N . GLY A 1 105 ? 15.155 -13.967 43.703 1.00 76.38 105 GLY A N 1
ATOM 851 C CA . GLY A 1 105 ? 14.185 -13.234 44.517 1.00 76.38 105 GLY A CA 1
ATOM 852 C C . GLY A 1 105 ? 13.804 -11.852 43.974 1.00 76.38 105 GLY A C 1
ATOM 853 O O . GLY A 1 105 ? 13.161 -11.081 44.689 1.00 76.38 105 GLY A O 1
ATOM 854 N N . ASN A 1 106 ? 14.171 -11.509 42.735 1.00 78.69 106 ASN A N 1
ATOM 855 C CA . ASN A 1 106 ? 13.717 -10.276 42.097 1.00 78.69 106 ASN A CA 1
ATOM 856 C C . ASN A 1 106 ? 12.358 -10.479 41.425 1.00 78.69 106 ASN A C 1
ATOM 858 O O . ASN A 1 106 ? 12.122 -11.443 40.693 1.00 78.69 106 ASN A O 1
ATOM 862 N N . THR A 1 107 ? 11.464 -9.511 41.618 1.00 75.88 107 THR A N 1
ATOM 863 C CA . THR A 1 107 ? 10.153 -9.503 40.971 1.00 75.88 107 THR A CA 1
ATOM 864 C C . THR A 1 107 ? 10.266 -8.932 39.559 1.00 75.88 107 THR A C 1
ATOM 866 O O . THR A 1 107 ? 10.523 -7.741 39.366 1.00 75.88 107 THR A O 1
ATOM 869 N N . THR A 1 108 ? 10.032 -9.769 38.555 1.00 77.00 108 THR A N 1
ATOM 870 C CA . THR A 1 108 ? 9.912 -9.366 37.152 1.00 77.00 108 THR A CA 1
ATOM 871 C C . THR A 1 108 ? 8.442 -9.315 36.749 1.00 77.00 108 THR A C 1
ATOM 873 O O . THR A 1 108 ? 7.645 -10.171 37.120 1.00 77.00 108 THR A O 1
ATOM 876 N N . LYS A 1 109 ? 8.051 -8.278 36.002 1.00 79.88 109 LYS A N 1
ATOM 877 C CA . LYS A 1 109 ? 6.676 -8.123 35.511 1.00 79.88 109 LYS A CA 1
ATOM 878 C C . LYS A 1 109 ? 6.565 -8.691 34.111 1.00 79.88 109 LYS A C 1
ATOM 880 O O . LYS A 1 109 ? 7.077 -8.091 33.167 1.00 79.88 109 LYS A O 1
ATOM 885 N N . GLU A 1 110 ? 5.862 -9.804 33.965 1.00 81.75 110 GLU A N 1
ATOM 886 C CA . GLU A 1 110 ? 5.584 -10.396 32.663 1.00 81.75 110 GLU A CA 1
ATOM 887 C C . GLU A 1 110 ? 4.209 -9.958 32.149 1.00 81.75 110 GLU A C 1
ATOM 889 O O . GLU A 1 110 ? 3.190 -10.043 32.838 1.00 81.75 110 GLU A O 1
ATOM 894 N N . LEU A 1 111 ? 4.163 -9.465 30.910 1.00 83.25 111 LEU A N 1
ATOM 895 C CA . LEU A 1 111 ? 2.914 -9.092 30.257 1.00 83.25 111 LEU A CA 1
ATOM 896 C C . LEU A 1 111 ? 2.290 -10.329 29.603 1.00 83.25 111 LEU A C 1
ATOM 898 O O . LEU A 1 111 ? 2.731 -10.770 28.544 1.00 83.25 111 LEU A O 1
ATOM 902 N N . THR A 1 112 ? 1.211 -10.840 30.186 1.00 84.19 112 THR A N 1
ATOM 903 C CA . THR A 1 112 ? 0.453 -11.966 29.631 1.00 84.19 112 THR A CA 1
ATOM 904 C C . THR A 1 112 ? -0.745 -11.459 28.822 1.00 84.19 112 THR A C 1
ATOM 906 O O . THR A 1 112 ? -1.468 -10.558 29.257 1.00 84.19 112 THR A O 1
ATOM 909 N N . THR 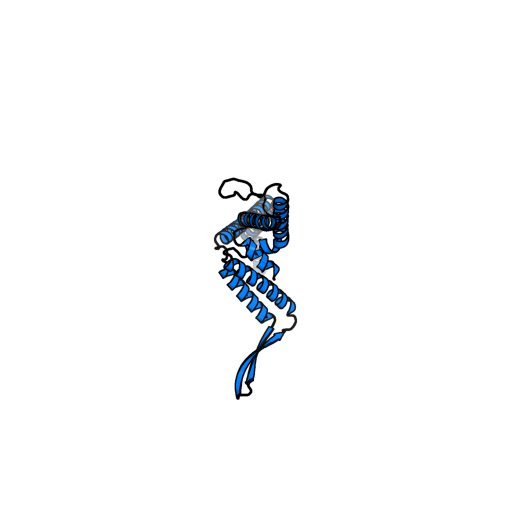A 1 113 ? -0.989 -12.039 27.642 1.00 87.44 113 THR A N 1
ATOM 910 C CA . THR A 1 113 ? -2.162 -11.746 26.795 1.00 87.44 113 THR A CA 1
ATOM 911 C C . THR A 1 113 ? -3.081 -12.952 26.668 1.00 87.44 113 THR A C 1
ATOM 913 O O . THR A 1 113 ? -2.629 -14.019 26.267 1.00 87.44 113 THR A O 1
ATOM 916 N N . VAL A 1 114 ? -4.377 -12.762 26.923 1.00 89.50 114 VAL A N 1
ATOM 917 C CA . VAL A 1 114 ? -5.420 -13.783 26.728 1.00 89.50 114 VAL A CA 1
ATOM 918 C C . VAL A 1 114 ? -6.448 -13.296 25.713 1.00 89.50 114 VAL A C 1
ATOM 920 O O . VAL A 1 114 ? -6.770 -12.109 25.658 1.00 89.50 114 VAL A O 1
ATOM 923 N N . ASP A 1 115 ? -6.963 -14.215 24.901 1.00 91.62 115 ASP A N 1
ATOM 924 C CA . ASP A 1 115 ? -8.014 -13.943 23.925 1.00 91.62 115 ASP A CA 1
ATOM 925 C C . ASP A 1 115 ? -9.324 -13.493 24.587 1.00 91.62 115 ASP A C 1
ATOM 927 O O . ASP A 1 115 ? -9.788 -14.075 25.567 1.00 91.62 115 ASP A O 1
ATOM 931 N N . ARG A 1 116 ? -9.951 -12.457 24.025 1.00 90.94 116 ARG A N 1
ATOM 932 C CA . ARG A 1 116 ? -11.342 -12.102 24.328 1.00 90.94 116 ARG A CA 1
ATOM 933 C C . ARG A 1 116 ? -12.304 -12.985 23.512 1.00 90.94 116 ARG A C 1
ATOM 935 O O . ARG A 1 116 ? -11.935 -13.423 22.422 1.00 90.94 116 ARG A O 1
ATOM 942 N N . PRO A 1 117 ? -13.532 -13.234 23.997 1.00 89.88 117 PRO A N 1
ATOM 943 C CA . PRO A 1 117 ? -14.544 -13.950 23.220 1.00 89.88 117 PRO A CA 1
ATOM 944 C C . PRO A 1 117 ? -14.897 -13.197 21.925 1.00 89.88 117 PRO A C 1
ATOM 946 O O . PRO A 1 117 ? -14.836 -11.967 21.890 1.00 89.88 117 PRO A O 1
ATOM 949 N N . ASP A 1 118 ? -15.235 -13.945 20.868 1.00 88.25 118 ASP A N 1
ATOM 950 C CA . ASP A 1 118 ? -15.632 -13.443 19.539 1.00 88.25 118 ASP A CA 1
ATOM 951 C C . ASP A 1 118 ? -14.636 -12.458 18.890 1.00 88.25 118 ASP A C 1
ATOM 953 O O . ASP A 1 118 ? -15.006 -11.504 18.204 1.00 88.25 118 ASP A O 1
ATOM 957 N N . ASN A 1 119 ? -13.334 -12.688 19.086 1.00 90.88 119 ASN A N 1
ATOM 958 C CA . ASN A 1 119 ? -12.285 -11.743 18.700 1.00 90.88 119 ASN A CA 1
ATOM 959 C C . ASN A 1 119 ? -11.690 -11.912 17.291 1.00 90.88 119 ASN A C 1
ATOM 961 O O . ASN A 1 119 ? -10.781 -11.158 16.929 1.00 90.88 119 ASN A O 1
ATOM 965 N N . GLN A 1 120 ? -12.170 -12.868 16.490 1.00 93.06 120 GLN A N 1
ATOM 966 C CA . GLN A 1 120 ? -11.547 -13.212 15.205 1.00 93.06 120 GLN A CA 1
ATOM 967 C C . GLN A 1 120 ? -11.484 -12.018 14.243 1.00 93.06 120 GLN A C 1
ATOM 969 O O . GLN A 1 120 ? -10.431 -11.744 13.675 1.00 93.06 120 GLN A O 1
ATOM 974 N N . LEU A 1 121 ? -12.561 -11.228 14.156 1.00 93.75 121 LEU A N 1
ATOM 975 C CA . LEU A 1 121 ? -12.586 -10.009 13.343 1.00 93.75 121 LEU A CA 1
ATOM 976 C C . LEU A 1 121 ? -11.446 -9.053 13.720 1.00 93.75 121 LEU A C 1
ATOM 978 O O . LEU A 1 121 ? -10.804 -8.467 12.853 1.00 93.75 121 LEU A O 1
ATOM 982 N N . PHE A 1 122 ? -11.174 -8.886 15.015 1.00 93.81 122 PHE A N 1
ATOM 983 C CA . PHE A 1 122 ? -10.109 -8.003 15.480 1.00 93.81 122 PHE A CA 1
ATOM 984 C C . PHE A 1 122 ? -8.726 -8.582 15.191 1.00 93.81 122 PHE A C 1
ATOM 986 O O . PHE A 1 122 ? -7.837 -7.824 14.813 1.00 93.81 122 PHE A O 1
ATOM 993 N N . LYS A 1 123 ? -8.549 -9.904 15.291 1.00 93.56 123 LYS A N 1
ATOM 994 C CA . LYS A 1 123 ? -7.315 -10.582 14.868 1.00 93.56 123 LYS A CA 1
ATOM 995 C C . LYS A 1 123 ? -7.037 -10.364 13.382 1.00 93.56 123 LYS A C 1
ATOM 997 O O . LYS A 1 123 ? -5.926 -9.970 13.030 1.00 93.56 123 LYS A O 1
ATOM 1002 N N . ASP A 1 124 ? -8.050 -10.497 12.532 1.00 94.06 124 ASP A N 1
ATOM 1003 C CA . ASP A 1 124 ? -7.915 -10.261 11.091 1.00 94.06 124 ASP A CA 1
ATOM 1004 C C . ASP A 1 124 ? -7.546 -8.796 10.801 1.00 94.06 124 ASP A C 1
ATOM 1006 O O . ASP A 1 124 ? -6.656 -8.513 9.995 1.00 94.06 124 ASP A O 1
ATOM 1010 N N . GLN A 1 125 ? -8.156 -7.844 11.521 1.00 94.50 125 GLN A N 1
ATOM 1011 C CA . GLN A 1 125 ? -7.766 -6.434 11.434 1.00 94.50 125 GLN A CA 1
ATOM 1012 C C . GLN A 1 125 ? -6.317 -6.212 11.895 1.00 94.50 125 GLN A C 1
ATOM 1014 O O . GLN A 1 125 ? -5.583 -5.474 11.239 1.00 94.50 125 GLN A O 1
ATOM 1019 N N . ILE A 1 126 ? -5.860 -6.854 12.976 1.00 93.31 126 ILE A N 1
ATOM 1020 C CA . ILE A 1 126 ? -4.460 -6.766 13.427 1.00 93.31 126 ILE A CA 1
ATOM 1021 C C . ILE A 1 126 ? -3.514 -7.236 12.324 1.00 93.31 126 ILE A C 1
ATOM 1023 O O . ILE A 1 126 ? -2.514 -6.561 12.071 1.00 93.31 126 ILE A O 1
ATOM 1027 N N . VAL A 1 127 ? -3.820 -8.345 11.646 1.00 94.88 127 VAL A N 1
ATOM 1028 C CA . VAL A 1 127 ? -3.013 -8.847 10.523 1.00 94.88 127 VAL A CA 1
ATOM 1029 C C . VAL A 1 127 ? -2.994 -7.829 9.380 1.00 94.88 127 VAL A C 1
ATOM 1031 O O . VAL A 1 127 ? -1.915 -7.449 8.929 1.00 94.88 127 VAL A O 1
ATOM 1034 N N . ALA A 1 128 ? -4.151 -7.296 8.982 1.00 93.50 128 ALA A N 1
ATOM 1035 C CA . ALA A 1 128 ? -4.254 -6.306 7.907 1.00 93.50 128 ALA A CA 1
ATOM 1036 C C . ALA A 1 128 ? -3.509 -4.987 8.211 1.00 93.50 128 ALA A C 1
ATOM 1038 O O . ALA A 1 128 ? -2.853 -4.408 7.338 1.00 93.50 128 ALA A O 1
ATOM 1039 N N . TYR A 1 129 ? -3.568 -4.497 9.454 1.00 94.38 129 TYR A N 1
ATOM 1040 C CA . TYR A 1 129 ? -2.827 -3.296 9.855 1.00 94.38 129 TYR A CA 1
ATOM 1041 C C . TYR A 1 129 ? -1.340 -3.568 10.065 1.00 94.38 129 TYR A C 1
ATOM 1043 O O . TYR A 1 129 ? -0.529 -2.690 9.785 1.00 94.38 129 TYR A O 1
ATOM 1051 N N . THR A 1 130 ? -0.960 -4.778 10.479 1.00 93.81 130 THR A N 1
ATOM 1052 C CA . THR A 1 130 ? 0.448 -5.203 10.500 1.00 93.81 130 THR A CA 1
ATOM 1053 C C . THR A 1 130 ? 1.011 -5.244 9.081 1.00 93.81 130 THR A C 1
ATOM 1055 O O . THR A 1 130 ? 2.118 -4.763 8.845 1.00 93.81 130 THR A O 1
ATOM 1058 N N . ASP A 1 131 ? 0.234 -5.754 8.124 1.00 94.06 131 ASP A N 1
ATOM 1059 C CA . ASP A 1 131 ? 0.590 -5.757 6.709 1.00 94.06 131 ASP A CA 1
ATOM 1060 C C . ASP A 1 131 ? 0.789 -4.332 6.169 1.00 94.06 131 ASP A C 1
ATOM 1062 O O . ASP A 1 131 ? 1.828 -4.022 5.579 1.00 94.06 131 ASP A O 1
ATOM 1066 N N . SER A 1 132 ? -0.165 -3.444 6.460 1.00 94.06 132 SER A N 1
ATOM 1067 C CA . SER A 1 132 ? -0.110 -2.034 6.062 1.00 94.06 132 SER A CA 1
ATOM 1068 C C . SER A 1 132 ? 1.067 -1.287 6.693 1.00 94.06 132 SER A C 1
ATOM 1070 O O . SER A 1 132 ? 1.699 -0.475 6.023 1.00 94.06 132 SER A O 1
ATOM 1072 N N . LEU A 1 133 ? 1.396 -1.582 7.953 1.00 94.62 133 LEU A N 1
ATOM 1073 C CA . LEU A 1 133 ? 2.522 -0.975 8.661 1.00 94.62 133 LEU A CA 1
ATOM 1074 C C . LEU A 1 133 ? 3.869 -1.398 8.063 1.00 94.62 133 LEU A C 1
ATOM 1076 O O . LEU A 1 133 ? 4.749 -0.558 7.897 1.00 94.62 133 LEU A O 1
ATOM 1080 N N . LYS A 1 134 ? 4.015 -2.669 7.665 1.00 94.31 134 LYS A N 1
ATOM 1081 C CA . LYS A 1 134 ? 5.201 -3.133 6.924 1.00 94.31 134 LYS A CA 1
ATOM 1082 C C . LYS A 1 134 ? 5.359 -2.381 5.596 1.00 94.31 134 LYS A C 1
ATOM 1084 O O . LYS A 1 134 ? 6.456 -1.922 5.294 1.00 94.31 134 LYS A O 1
ATOM 1089 N N . LEU A 1 135 ? 4.272 -2.206 4.834 1.00 94.31 135 LEU A N 1
ATOM 1090 C CA . LEU A 1 135 ? 4.303 -1.462 3.565 1.00 94.31 135 LEU A CA 1
ATOM 1091 C C . LEU A 1 135 ? 4.657 0.018 3.770 1.00 94.31 135 LEU A C 1
ATOM 1093 O O . LEU A 1 135 ? 5.423 0.576 2.990 1.00 94.31 135 LEU A O 1
ATOM 1097 N N . ALA A 1 136 ? 4.139 0.648 4.826 1.00 93.81 136 ALA A N 1
ATOM 1098 C CA . ALA A 1 136 ? 4.465 2.035 5.155 1.00 93.81 136 ALA A CA 1
ATOM 1099 C C . ALA A 1 136 ? 5.938 2.192 5.583 1.00 93.81 136 ALA A C 1
ATOM 1101 O O . ALA A 1 136 ? 6.609 3.132 5.161 1.00 93.81 136 ALA A O 1
ATOM 1102 N N . GLY A 1 137 ? 6.479 1.223 6.332 1.00 93.94 137 GLY A N 1
ATOM 1103 C CA . GLY A 1 137 ? 7.909 1.154 6.649 1.00 93.94 137 GLY A CA 1
ATOM 1104 C C . GLY A 1 137 ? 8.789 1.030 5.401 1.00 93.94 137 GLY A C 1
ATOM 1105 O O . GLY A 1 137 ? 9.793 1.731 5.280 1.00 93.94 137 GLY A O 1
ATOM 1106 N N . MET A 1 138 ? 8.385 0.205 4.430 1.00 93.62 138 MET A N 1
ATOM 1107 C CA . MET A 1 138 ? 9.062 0.123 3.128 1.00 93.62 138 MET A CA 1
ATOM 1108 C C . MET A 1 138 ? 8.972 1.446 2.362 1.00 93.62 138 MET A C 1
ATOM 1110 O O . MET A 1 138 ? 9.972 1.907 1.819 1.00 93.62 138 MET A O 1
ATOM 1114 N N . ALA A 1 139 ? 7.810 2.101 2.356 1.00 92.56 139 ALA A N 1
ATOM 1115 C CA . ALA A 1 139 ? 7.637 3.400 1.710 1.00 92.56 139 ALA A CA 1
ATOM 1116 C C . ALA A 1 139 ? 8.580 4.459 2.298 1.00 92.56 139 ALA A C 1
ATOM 1118 O O . ALA A 1 139 ? 9.248 5.168 1.547 1.00 92.56 139 ALA A O 1
ATOM 1119 N N . GLN A 1 140 ? 8.717 4.500 3.627 1.00 93.31 140 GLN A N 1
ATOM 1120 C CA . GLN A 1 140 ? 9.684 5.367 4.297 1.00 93.31 140 GLN A CA 1
ATOM 1121 C C . GLN A 1 140 ? 11.127 5.018 3.910 1.00 93.31 140 GLN A C 1
ATOM 1123 O O . GLN A 1 140 ? 11.891 5.906 3.536 1.00 93.31 140 GLN A O 1
ATOM 1128 N N . LYS A 1 141 ? 11.493 3.731 3.961 1.00 93.44 141 LYS A N 1
ATOM 1129 C CA . LYS A 1 141 ? 12.846 3.248 3.643 1.00 93.44 141 LYS A CA 1
ATOM 1130 C C . LYS A 1 141 ? 13.271 3.583 2.213 1.00 93.44 141 LYS A C 1
ATOM 1132 O O . LYS A 1 141 ? 14.422 3.945 1.982 1.00 93.44 141 LYS A O 1
ATOM 1137 N N . TYR A 1 142 ? 12.353 3.453 1.261 1.00 91.38 142 TYR A N 1
ATOM 1138 C CA . TYR A 1 142 ? 12.624 3.623 -0.165 1.00 91.38 142 TYR A CA 1
ATOM 1139 C C . TYR A 1 142 ? 12.247 5.007 -0.711 1.00 91.38 142 TYR A C 1
ATOM 1141 O O . TYR A 1 142 ? 12.364 5.230 -1.916 1.00 91.38 142 TYR A O 1
ATOM 1149 N N . GLY A 1 143 ? 11.820 5.940 0.148 1.00 88.56 143 GLY A N 1
ATOM 1150 C CA . GLY A 1 143 ? 11.477 7.308 -0.253 1.00 88.56 143 GLY A CA 1
ATOM 1151 C C . GLY A 1 143 ? 10.289 7.382 -1.218 1.00 88.56 143 GLY A C 1
ATOM 1152 O O . GLY A 1 143 ? 10.307 8.172 -2.158 1.00 88.56 143 GLY A O 1
ATOM 1153 N N . SER A 1 144 ? 9.279 6.537 -1.013 1.00 89.94 144 SER A N 1
ATOM 1154 C CA . SER A 1 144 ? 8.066 6.446 -1.835 1.00 89.94 144 SER A CA 1
ATOM 1155 C C . SER A 1 144 ? 6.814 6.623 -0.967 1.00 89.94 144 SER A C 1
ATOM 1157 O O . SER A 1 144 ? 6.919 6.887 0.229 1.00 89.94 144 SER A O 1
ATOM 1159 N N . THR A 1 145 ? 5.618 6.501 -1.542 1.00 89.69 145 THR A N 1
ATOM 1160 C CA . THR A 1 145 ? 4.360 6.535 -0.785 1.00 89.69 145 THR A CA 1
ATOM 1161 C C . THR A 1 145 ? 3.842 5.120 -0.522 1.00 89.69 145 THR A C 1
ATOM 1163 O O . THR A 1 145 ? 4.079 4.196 -1.302 1.00 89.69 145 THR A O 1
ATOM 1166 N N . THR A 1 146 ? 3.109 4.912 0.577 1.00 90.81 146 THR A N 1
ATOM 1167 C CA . THR A 1 146 ? 2.518 3.596 0.885 1.00 90.81 146 THR A CA 1
ATOM 1168 C C . THR A 1 146 ? 1.622 3.060 -0.244 1.00 90.81 146 THR A C 1
ATOM 1170 O O . THR A 1 146 ? 1.694 1.862 -0.534 1.00 90.81 146 THR A O 1
ATOM 1173 N N . PRO A 1 147 ? 0.786 3.886 -0.913 1.00 90.62 147 PRO A N 1
ATOM 1174 C CA . PRO A 1 147 ? 0.029 3.452 -2.086 1.00 90.62 147 PRO A CA 1
ATOM 1175 C C . PRO A 1 147 ? 0.899 2.946 -3.240 1.00 90.62 147 PRO A C 1
ATOM 1177 O O . PRO A 1 147 ? 0.542 1.931 -3.837 1.00 90.62 147 PRO A O 1
ATOM 1180 N N . ASP A 1 148 ? 2.031 3.593 -3.520 1.00 90.56 148 ASP A N 1
ATOM 1181 C CA . ASP A 1 148 ? 2.935 3.187 -4.604 1.00 90.56 148 ASP A CA 1
ATOM 1182 C C . ASP A 1 148 ? 3.577 1.831 -4.305 1.00 90.56 148 ASP A C 1
ATOM 1184 O O . ASP A 1 148 ? 3.530 0.919 -5.132 1.00 90.56 148 ASP A O 1
ATOM 1188 N N . ILE A 1 149 ? 4.090 1.648 -3.082 1.00 93.06 149 ILE A N 1
ATOM 1189 C CA . ILE A 1 149 ? 4.637 0.358 -2.642 1.00 93.06 149 ILE A CA 1
ATOM 1190 C C . ILE A 1 149 ? 3.568 -0.735 -2.713 1.00 93.06 149 ILE A C 1
ATOM 1192 O O . ILE A 1 149 ? 3.833 -1.833 -3.193 1.00 93.06 149 ILE A O 1
ATOM 1196 N N . ARG A 1 150 ? 2.332 -0.436 -2.298 1.00 92.81 150 ARG A N 1
ATOM 1197 C CA . ARG A 1 150 ? 1.209 -1.380 -2.388 1.00 92.81 150 ARG A CA 1
ATOM 1198 C C . ARG A 1 150 ? 0.842 -1.714 -3.836 1.00 92.81 150 ARG A C 1
ATOM 1200 O O . ARG A 1 150 ? 0.436 -2.841 -4.115 1.00 92.81 150 ARG A O 1
ATOM 1207 N N . ALA A 1 151 ? 0.944 -0.758 -4.755 1.00 92.69 151 ALA A N 1
ATOM 1208 C CA . ALA A 1 151 ? 0.718 -1.002 -6.175 1.00 92.69 151 ALA A CA 1
ATOM 1209 C C . ALA A 1 151 ? 1.805 -1.911 -6.766 1.00 92.69 151 ALA A C 1
ATOM 1211 O O . ALA A 1 151 ? 1.489 -2.785 -7.572 1.00 92.69 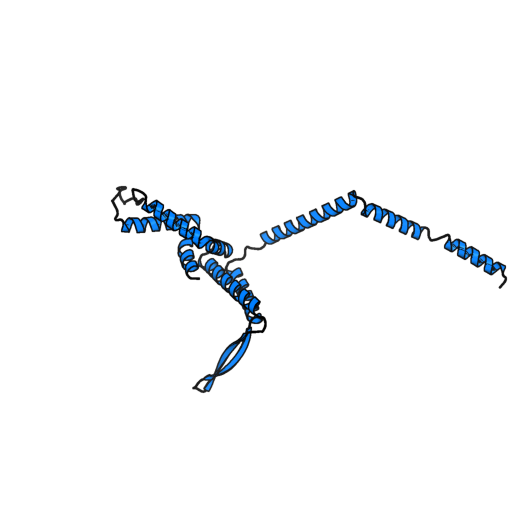151 ALA A O 1
ATOM 1212 N N . ILE A 1 152 ? 3.057 -1.745 -6.333 1.00 93.38 152 ILE A N 1
ATOM 1213 C CA . ILE A 1 152 ? 4.167 -2.632 -6.701 1.00 93.38 152 ILE A CA 1
ATOM 1214 C C . ILE A 1 152 ? 3.954 -4.032 -6.116 1.00 93.38 152 ILE A C 1
ATOM 1216 O O . ILE A 1 152 ? 4.074 -5.002 -6.852 1.00 93.38 152 ILE A O 1
ATOM 1220 N N . ASP A 1 153 ? 3.568 -4.147 -4.843 1.00 93.88 153 ASP A N 1
ATOM 1221 C CA . ASP A 1 153 ? 3.298 -5.427 -4.171 1.00 93.88 153 ASP A CA 1
ATOM 1222 C C . ASP A 1 153 ? 2.208 -6.237 -4.888 1.00 93.88 153 ASP A C 1
ATOM 1224 O O . ASP A 1 153 ? 2.406 -7.396 -5.245 1.00 93.88 153 ASP A O 1
ATOM 1228 N N . ARG A 1 154 ? 1.093 -5.586 -5.239 1.00 93.50 154 ARG A N 1
ATOM 1229 C CA . ARG A 1 154 ? 0.002 -6.215 -6.006 1.00 93.50 154 ARG A CA 1
ATOM 1230 C C . ARG A 1 154 ? 0.412 -6.669 -7.404 1.00 93.50 154 ARG A C 1
ATOM 1232 O O . ARG A 1 154 ? -0.162 -7.620 -7.919 1.00 93.50 154 ARG A O 1
ATOM 1239 N N . ASN A 1 155 ? 1.367 -5.978 -8.021 1.00 94.00 155 ASN A N 1
ATOM 1240 C CA . ASN A 1 155 ? 1.827 -6.256 -9.381 1.00 94.00 155 ASN A CA 1
ATOM 1241 C C . ASN A 1 155 ? 3.196 -6.949 -9.413 1.00 94.00 155 ASN A C 1
ATOM 1243 O O . ASN A 1 155 ? 3.802 -7.044 -10.480 1.00 94.00 155 ASN A O 1
ATOM 1247 N N . ARG A 1 156 ? 3.694 -7.438 -8.270 1.00 93.19 156 ARG A N 1
ATOM 1248 C CA . ARG A 1 156 ? 5.059 -7.959 -8.116 1.00 93.19 156 ARG A CA 1
ATOM 1249 C C . ARG A 1 156 ? 5.382 -9.017 -9.162 1.00 93.19 156 ARG A C 1
ATOM 1251 O O . ARG A 1 156 ? 6.387 -8.906 -9.855 1.00 93.19 156 ARG A O 1
ATOM 1258 N N . GLU A 1 157 ? 4.500 -9.999 -9.322 1.00 92.81 157 GLU A N 1
ATOM 1259 C CA . GLU A 1 157 ? 4.683 -11.102 -10.273 1.00 92.81 157 GLU A CA 1
ATOM 1260 C C . GLU A 1 157 ? 4.746 -10.617 -11.725 1.00 92.81 157 GLU A C 1
ATOM 1262 O O . GLU A 1 157 ? 5.551 -11.110 -12.513 1.00 92.81 157 GLU A O 1
ATOM 1267 N N . ALA A 1 158 ? 3.940 -9.612 -12.080 1.00 94.88 158 ALA A N 1
ATOM 1268 C CA . ALA A 1 158 ? 3.967 -9.018 -13.411 1.00 94.88 158 ALA A CA 1
ATOM 1269 C C . ALA A 1 158 ? 5.285 -8.268 -13.662 1.00 94.88 158 ALA A C 1
ATOM 1271 O O . ALA A 1 158 ? 5.863 -8.399 -14.739 1.00 94.88 158 ALA A O 1
ATOM 1272 N N . ILE A 1 159 ? 5.796 -7.544 -12.662 1.00 93.81 159 ILE A N 1
ATOM 1273 C CA . ILE A 1 159 ? 7.071 -6.816 -12.752 1.00 93.81 159 ILE A CA 1
ATOM 1274 C C . ILE A 1 159 ? 8.253 -7.798 -12.820 1.00 93.81 159 ILE A C 1
ATOM 1276 O O . ILE A 1 159 ? 9.177 -7.611 -13.610 1.00 93.81 159 ILE A O 1
ATOM 1280 N N . GLU A 1 160 ? 8.228 -8.881 -12.040 1.00 93.12 160 GLU A N 1
ATOM 1281 C CA . GLU A 1 160 ? 9.243 -9.938 -1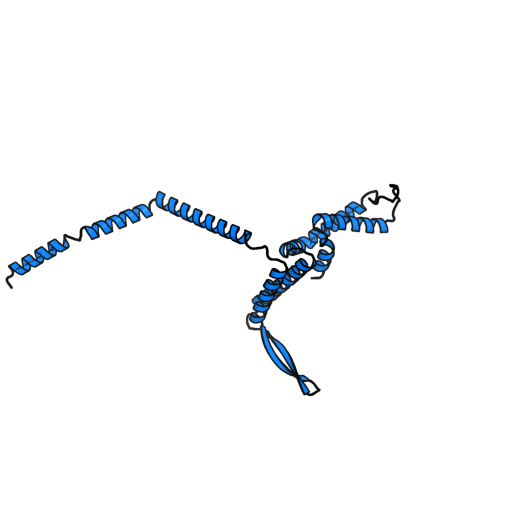2.115 1.00 93.12 160 GLU A CA 1
ATOM 1282 C C . GLU A 1 160 ? 9.216 -10.662 -13.465 1.00 93.12 160 GLU A C 1
ATOM 1284 O O . GLU A 1 160 ? 10.269 -10.979 -14.026 1.00 93.12 160 GLU A O 1
ATOM 1289 N N . LYS A 1 161 ? 8.023 -10.896 -14.019 1.00 94.94 161 LYS A N 1
ATOM 1290 C CA . LYS A 1 161 ? 7.869 -11.452 -15.362 1.00 94.94 161 LYS A CA 1
ATOM 1291 C C . LYS A 1 161 ? 8.428 -10.503 -16.419 1.00 94.94 161 LYS A C 1
ATOM 1293 O O . LYS A 1 161 ? 9.200 -10.955 -17.260 1.00 94.94 161 LYS A O 1
ATOM 1298 N N . GLU A 1 162 ? 8.128 -9.207 -16.329 1.00 95.06 162 GLU A N 1
ATOM 1299 C CA . GLU A 1 162 ? 8.700 -8.178 -17.205 1.00 95.06 162 GLU A CA 1
ATOM 1300 C C . GLU A 1 162 ? 10.235 -8.174 -17.127 1.00 95.06 162 GLU A C 1
ATOM 1302 O O . GLU A 1 162 ? 10.895 -8.200 -18.165 1.00 95.06 162 GLU A O 1
ATOM 1307 N N . ARG A 1 163 ? 10.821 -8.252 -15.920 1.00 94.06 163 ARG A N 1
ATOM 1308 C CA . ARG A 1 163 ? 12.279 -8.392 -15.738 1.00 94.06 163 ARG A CA 1
ATOM 1309 C C . ARG A 1 163 ? 12.833 -9.571 -16.531 1.00 94.06 163 ARG A C 1
ATOM 1311 O O . ARG A 1 163 ? 13.823 -9.442 -17.246 1.00 94.06 163 ARG A O 1
ATOM 1318 N N . ASN A 1 164 ? 12.201 -10.733 -16.378 1.00 93.62 164 ASN A N 1
ATOM 1319 C CA . ASN A 1 164 ? 12.664 -11.975 -16.984 1.00 93.62 164 ASN A CA 1
ATOM 1320 C C . ASN A 1 164 ? 12.487 -11.952 -18.512 1.00 93.62 164 ASN A C 1
ATOM 1322 O O . ASN A 1 164 ? 13.319 -12.499 -19.232 1.00 93.62 164 ASN A O 1
ATOM 1326 N N . GLU A 1 165 ? 11.430 -11.321 -19.023 1.00 94.81 165 GLU A N 1
ATOM 1327 C CA . GLU A 1 165 ? 11.213 -11.119 -20.460 1.00 94.81 165 GLU A CA 1
ATOM 1328 C C . GLU A 1 165 ? 12.245 -10.160 -21.064 1.00 94.81 165 GLU A C 1
ATOM 1330 O O . GLU A 1 165 ? 12.804 -10.459 -22.122 1.00 94.81 165 GLU A O 1
ATOM 1335 N N . LEU A 1 166 ? 12.561 -9.059 -20.375 1.00 92.06 166 LEU A N 1
ATOM 1336 C CA . LEU A 1 166 ? 13.634 -8.143 -20.765 1.00 92.06 166 LEU A CA 1
ATOM 1337 C C . LEU A 1 166 ? 14.984 -8.861 -20.801 1.00 92.06 166 LEU A C 1
ATOM 1339 O O . LEU A 1 166 ? 15.685 -8.785 -21.809 1.00 92.06 166 LEU A O 1
ATOM 1343 N N . TRP A 1 167 ? 15.310 -9.622 -19.755 1.00 91.62 167 TRP A N 1
ATOM 1344 C CA . TRP A 1 167 ? 16.530 -10.429 -19.706 1.00 91.62 167 TRP A CA 1
ATOM 1345 C C . TRP A 1 167 ? 16.599 -11.431 -20.868 1.00 91.62 167 TRP A C 1
ATOM 1347 O O . TRP A 1 167 ? 17.599 -11.458 -21.582 1.00 91.62 167 TRP A O 1
ATOM 1357 N N . LYS A 1 168 ? 15.526 -12.188 -21.146 1.00 90.19 168 LYS A N 1
ATOM 1358 C CA . LYS A 1 168 ? 15.472 -13.115 -22.296 1.00 90.19 168 LYS A CA 1
ATOM 1359 C C . LYS A 1 168 ? 15.684 -12.394 -23.624 1.00 90.19 168 LYS A C 1
ATOM 1361 O O . LYS A 1 168 ? 16.428 -12.878 -24.475 1.00 90.19 168 LYS A O 1
ATOM 1366 N N . LYS A 1 169 ? 15.043 -11.235 -23.804 1.00 89.62 169 LYS A N 1
ATOM 1367 C CA . LYS A 1 169 ? 15.187 -10.423 -25.014 1.00 89.62 169 LYS A CA 1
ATOM 1368 C C . LYS A 1 169 ? 16.637 -9.983 -25.198 1.00 89.62 169 LYS A C 1
ATOM 1370 O O . LYS A 1 169 ? 17.165 -10.156 -26.291 1.00 89.62 169 LYS A O 1
ATOM 1375 N N . LEU A 1 170 ? 17.287 -9.485 -24.149 1.00 86.75 170 LEU A N 1
ATOM 1376 C CA . LEU A 1 170 ? 18.692 -9.064 -24.174 1.00 86.75 170 LEU A CA 1
ATOM 1377 C C . LEU A 1 170 ? 19.639 -10.248 -24.427 1.00 86.75 170 LEU A C 1
ATOM 1379 O O . LEU A 1 170 ? 20.494 -10.175 -25.307 1.00 86.75 170 LEU A O 1
ATOM 1383 N N . MET A 1 171 ? 19.403 -11.390 -23.779 1.00 83.94 171 MET A N 1
ATOM 1384 C CA . MET A 1 171 ? 20.164 -12.624 -24.008 1.00 83.94 171 MET A CA 1
ATOM 1385 C C . MET A 1 171 ? 20.042 -13.150 -25.443 1.00 83.94 171 MET A C 1
ATOM 1387 O O . MET A 1 171 ? 21.006 -13.691 -25.988 1.00 83.94 171 MET A O 1
ATOM 1391 N N . SER A 1 172 ? 18.884 -12.965 -26.082 1.00 84.56 172 SER A N 1
ATOM 1392 C CA . SER A 1 172 ? 18.646 -13.382 -27.470 1.00 84.56 172 SER A CA 1
ATOM 1393 C C . SER A 1 172 ? 19.289 -12.468 -28.522 1.00 84.56 172 SER A C 1
ATOM 1395 O O . SER A 1 172 ? 19.370 -12.843 -29.693 1.00 84.56 172 SER A O 1
ATOM 1397 N N . GLN A 1 173 ? 19.770 -11.278 -28.140 1.00 79.56 173 GLN A N 1
ATOM 1398 C CA . GLN A 1 173 ? 20.431 -10.372 -29.079 1.00 79.56 173 GLN A CA 1
ATOM 1399 C C . GLN A 1 173 ? 21.771 -10.960 -29.538 1.00 79.56 173 GLN A C 1
ATOM 1401 O O . GLN A 1 173 ? 22.543 -11.510 -28.746 1.00 79.56 173 GLN A O 1
ATOM 1406 N N . LYS A 1 174 ? 22.051 -10.851 -30.845 1.00 64.25 174 LYS A N 1
ATOM 1407 C CA . LYS A 1 174 ? 23.270 -11.392 -31.474 1.00 64.25 174 LYS A CA 1
ATOM 1408 C C . LYS A 1 174 ? 24.563 -10.763 -30.942 1.00 64.25 174 LYS A C 1
ATOM 1410 O O . LYS A 1 174 ? 25.606 -11.398 -31.045 1.00 64.25 174 LYS A O 1
ATOM 1415 N N . TYR A 1 175 ? 24.490 -9.569 -30.357 1.00 57.38 175 TYR A N 1
ATOM 1416 C CA . TYR A 1 175 ? 25.636 -8.828 -29.839 1.00 57.38 175 TYR A CA 1
ATOM 1417 C C . TYR A 1 175 ? 25.292 -8.228 -28.472 1.00 57.38 175 TYR A C 1
ATOM 1419 O O . TYR A 1 175 ? 24.193 -7.691 -28.324 1.00 57.38 175 TYR A O 1
ATOM 1427 N N . PRO A 1 176 ? 26.185 -8.303 -27.474 1.00 52.38 176 PRO A N 1
ATOM 1428 C CA . PRO A 1 176 ? 25.999 -7.572 -26.231 1.00 52.38 176 PRO A CA 1
ATOM 1429 C C . PRO A 1 176 ? 26.182 -6.075 -26.488 1.00 52.38 176 PRO A C 1
ATOM 1431 O O . PRO A 1 176 ? 27.155 -5.661 -27.114 1.00 52.38 176 PRO A O 1
ATOM 1434 N N . LEU A 1 177 ? 25.269 -5.256 -25.971 1.00 56.31 177 LEU A N 1
ATOM 1435 C CA . LEU A 1 177 ? 25.337 -3.790 -25.984 1.00 56.31 177 LEU A CA 1
ATOM 1436 C C . LEU A 1 177 ? 26.343 -3.257 -24.944 1.00 56.31 177 LEU A C 1
ATOM 1438 O O . LEU A 1 177 ? 26.008 -2.368 -24.164 1.00 56.31 177 LEU A O 1
ATOM 1442 N N . VAL A 1 178 ? 27.552 -3.821 -24.877 1.00 53.34 178 VAL A N 1
ATOM 1443 C CA . VAL A 1 178 ? 28.632 -3.255 -24.057 1.00 53.34 178 VAL A CA 1
ATOM 1444 C C . VAL A 1 178 ? 29.589 -2.536 -25.000 1.00 53.34 178 VAL A C 1
ATOM 1446 O O . VAL A 1 178 ? 30.315 -3.212 -25.729 1.00 53.34 178 VAL A O 1
ATOM 1449 N N . PRO A 1 179 ? 29.590 -1.192 -25.048 1.00 47.53 179 PRO A N 1
ATOM 1450 C CA . PRO A 1 179 ? 30.667 -0.482 -25.716 1.00 47.53 179 PRO A CA 1
ATOM 1451 C C . PRO A 1 179 ? 31.966 -0.800 -24.967 1.00 47.53 179 PRO A C 1
ATOM 1453 O O . PRO A 1 179 ? 32.085 -0.536 -23.770 1.00 47.53 179 PRO A O 1
ATOM 1456 N N . GLY A 1 180 ? 32.917 -1.427 -25.658 1.00 54.16 180 GLY A N 1
ATOM 1457 C CA . GLY A 1 180 ? 34.288 -1.509 -25.170 1.00 54.16 180 GLY A CA 1
ATOM 1458 C C . GLY A 1 180 ? 34.917 -0.109 -25.116 1.00 54.16 180 GLY A C 1
ATOM 1459 O O . GLY A 1 180 ? 34.408 0.805 -25.769 1.00 54.16 180 GLY A O 1
ATOM 1460 N N . PRO A 1 181 ? 36.022 0.072 -24.373 1.00 53.69 181 PRO A N 1
ATOM 1461 C CA . PRO A 1 181 ? 36.722 1.358 -24.274 1.00 53.69 181 PRO A CA 1
ATOM 1462 C C . PRO A 1 181 ? 37.127 1.965 -25.632 1.00 53.69 181 PRO A C 1
ATOM 1464 O O . PRO A 1 181 ? 37.260 3.181 -25.716 1.00 53.69 181 PRO A O 1
ATOM 1467 N N . ASP A 1 182 ? 37.215 1.145 -26.687 1.00 54.19 182 ASP A N 1
ATOM 1468 C CA . ASP A 1 182 ? 37.659 1.537 -28.032 1.00 54.19 182 ASP A CA 1
ATOM 1469 C C . ASP A 1 182 ? 36.579 1.355 -29.126 1.00 54.19 182 ASP A C 1
ATOM 1471 O O . ASP A 1 182 ? 36.909 1.176 -30.294 1.00 54.19 182 ASP A O 1
ATOM 1475 N N . GLU A 1 183 ? 35.285 1.297 -28.775 1.00 52.00 183 GLU A N 1
ATOM 1476 C CA . GLU A 1 183 ? 34.168 1.000 -29.710 1.00 52.00 183 GLU A CA 1
ATOM 1477 C C . GLU A 1 183 ? 34.255 -0.374 -30.425 1.00 52.00 183 GLU A C 1
ATOM 1479 O O . GLU A 1 183 ? 33.398 -0.727 -31.237 1.00 52.00 183 GLU A O 1
ATOM 1484 N N . THR A 1 184 ? 35.245 -1.209 -30.094 1.00 51.25 184 THR A N 1
ATOM 1485 C CA . THR A 1 184 ? 35.400 -2.561 -30.644 1.00 51.25 184 THR A CA 1
ATOM 1486 C C . THR A 1 184 ? 34.562 -3.590 -29.886 1.00 51.25 184 THR A C 1
ATOM 1488 O O . THR A 1 184 ? 34.630 -3.689 -28.659 1.00 51.25 184 THR A O 1
ATOM 1491 N N . TYR A 1 185 ? 33.811 -4.407 -30.627 1.00 52.56 185 TYR A N 1
ATOM 1492 C CA . TYR A 1 185 ? 32.959 -5.468 -30.089 1.00 52.56 185 TYR A CA 1
ATOM 1493 C C . TYR A 1 185 ? 33.766 -6.742 -29.797 1.00 52.56 185 TYR A C 1
ATOM 1495 O O . TYR A 1 185 ? 34.063 -7.522 -30.703 1.00 52.56 185 TYR A O 1
ATOM 1503 N N . THR A 1 186 ? 34.099 -6.996 -28.532 1.00 55.44 186 THR A N 1
ATOM 1504 C CA . THR A 1 186 ? 34.651 -8.286 -28.091 1.00 55.44 186 THR A CA 1
ATOM 1505 C C . THR A 1 186 ? 33.536 -9.304 -27.852 1.00 55.44 186 THR A C 1
ATOM 1507 O O . THR A 1 186 ? 32.489 -9.007 -27.276 1.00 55.44 186 THR A O 1
ATOM 1510 N N . LYS A 1 187 ? 33.755 -10.544 -28.302 1.00 60.34 187 LYS A N 1
ATOM 1511 C CA . LYS A 1 187 ? 32.867 -11.675 -28.018 1.00 60.34 187 LYS A CA 1
ATOM 1512 C C . LYS A 1 187 ? 32.999 -12.029 -26.533 1.00 60.34 187 LYS A C 1
ATOM 1514 O O . LYS A 1 187 ? 33.950 -12.701 -26.152 1.00 60.34 187 LYS A O 1
ATOM 1519 N N . ILE A 1 188 ? 32.080 -11.538 -25.708 1.00 66.44 188 ILE A N 1
ATOM 1520 C CA . ILE A 1 188 ? 32.019 -11.885 -24.282 1.00 66.44 188 ILE A CA 1
ATOM 1521 C C . ILE A 1 188 ? 31.556 -13.335 -24.096 1.00 66.44 188 ILE A C 1
ATOM 1523 O O . ILE A 1 188 ? 30.876 -13.896 -24.962 1.00 66.44 188 ILE A O 1
ATOM 1527 N N . SER A 1 189 ? 31.921 -13.939 -22.968 1.00 73.69 189 SER A N 1
ATOM 1528 C CA . SER A 1 189 ? 31.439 -15.269 -22.582 1.00 73.69 189 SER A CA 1
ATOM 1529 C C . SER A 1 189 ? 29.925 -15.276 -22.321 1.00 73.69 189 SER A C 1
ATOM 1531 O O . SER A 1 189 ? 29.331 -14.244 -22.004 1.00 73.69 189 SER A O 1
ATOM 1533 N N . ASP A 1 190 ? 29.288 -16.450 -22.387 1.00 76.69 190 ASP A N 1
ATOM 1534 C CA . ASP A 1 190 ? 27.856 -16.585 -22.068 1.00 76.69 190 ASP A CA 1
ATOM 1535 C C . ASP A 1 190 ? 27.540 -16.164 -20.619 1.00 76.69 190 ASP A C 1
ATOM 1537 O O . ASP A 1 190 ? 26.472 -15.616 -20.354 1.00 76.69 190 ASP A O 1
ATOM 1541 N N . GLN A 1 191 ? 28.489 -16.350 -19.690 1.00 79.88 191 GLN A N 1
ATOM 1542 C CA . GLN A 1 191 ? 28.366 -15.914 -18.293 1.00 79.88 191 GLN A CA 1
ATOM 1543 C C . GLN A 1 191 ? 28.394 -14.386 -18.149 1.00 79.88 191 GLN A C 1
ATOM 1545 O O . GLN A 1 191 ? 27.597 -13.809 -17.411 1.00 79.88 191 GLN A O 1
ATOM 1550 N N . GLU A 1 192 ? 29.291 -13.708 -18.865 1.00 80.81 192 GLU A N 1
ATOM 1551 C CA . GLU A 1 192 ? 29.337 -12.241 -18.877 1.00 80.81 192 GLU A CA 1
ATOM 1552 C C . GLU A 1 192 ? 28.101 -11.659 -19.562 1.00 80.81 192 GLU A C 1
ATOM 1554 O O . GLU A 1 192 ? 27.538 -10.670 -19.089 1.00 80.81 192 GLU A O 1
ATOM 1559 N N . LYS A 1 193 ? 27.634 -12.306 -20.636 1.00 79.44 193 LYS A N 1
ATOM 1560 C CA . LYS A 1 193 ? 26.404 -11.923 -21.330 1.00 79.44 193 LYS A CA 1
ATOM 1561 C C . LYS A 1 193 ? 25.189 -12.011 -20.416 1.00 79.44 193 LYS A C 1
ATOM 1563 O O . LYS A 1 193 ? 24.371 -11.090 -20.426 1.00 79.44 193 LYS A O 1
ATOM 1568 N N . ASP A 1 194 ? 25.092 -13.070 -19.616 1.00 84.69 194 ASP A N 1
ATOM 1569 C CA . ASP A 1 194 ? 24.028 -13.239 -18.627 1.00 84.69 194 ASP A CA 1
ATOM 1570 C C . ASP A 1 194 ? 24.017 -12.097 -17.604 1.00 84.69 194 ASP A C 1
ATOM 1572 O O . ASP A 1 194 ? 23.003 -11.410 -17.442 1.00 84.69 194 ASP A O 1
ATOM 1576 N N . LYS A 1 195 ? 25.176 -11.822 -16.994 1.00 87.44 195 LYS A N 1
ATOM 1577 C CA . LYS A 1 195 ? 25.324 -10.769 -15.984 1.00 87.44 195 LYS A CA 1
ATOM 1578 C C . LYS A 1 195 ? 24.960 -9.389 -16.533 1.00 87.44 195 LYS A C 1
ATOM 1580 O O . LYS A 1 195 ? 24.152 -8.687 -15.928 1.00 87.44 195 LYS A O 1
ATOM 1585 N N . VAL A 1 196 ? 25.513 -9.020 -17.689 1.00 84.88 196 VAL A N 1
ATOM 1586 C CA . VAL A 1 196 ? 25.248 -7.724 -18.334 1.00 84.88 196 VAL A CA 1
ATOM 1587 C C . VAL A 1 196 ? 23.779 -7.597 -18.729 1.00 84.88 196 VAL A C 1
ATOM 1589 O O . VAL A 1 196 ? 23.172 -6.553 -18.505 1.00 84.88 196 VAL A O 1
ATOM 1592 N N . SER A 1 197 ? 23.181 -8.652 -19.288 1.00 87.12 197 SER A N 1
ATOM 1593 C CA . SER A 1 197 ? 21.770 -8.636 -19.694 1.00 87.12 197 SER A CA 1
ATOM 1594 C C . SER A 1 197 ? 20.846 -8.475 -18.490 1.00 87.12 197 SER A C 1
ATOM 1596 O O . SER A 1 197 ? 19.855 -7.749 -18.561 1.00 87.12 197 SER A O 1
ATOM 1598 N N . MET A 1 198 ? 21.170 -9.123 -17.368 1.00 89.56 198 MET A N 1
ATOM 1599 C CA . MET A 1 198 ? 20.410 -8.980 -16.128 1.00 89.56 198 MET A CA 1
ATOM 1600 C C . MET A 1 198 ? 20.549 -7.568 -15.549 1.00 89.56 198 MET A C 1
ATOM 1602 O O . MET A 1 198 ? 19.562 -6.965 -15.132 1.00 89.56 198 MET A O 1
ATOM 1606 N N . GLU A 1 199 ? 21.757 -7.008 -15.564 1.00 90.75 199 GLU A N 1
ATOM 1607 C CA . GLU A 1 199 ? 22.012 -5.639 -15.116 1.00 90.75 199 GLU A CA 1
ATOM 1608 C C . GLU A 1 199 ? 21.279 -4.607 -15.986 1.00 90.75 199 GLU A C 1
ATOM 1610 O O . GLU A 1 199 ? 20.626 -3.703 -15.4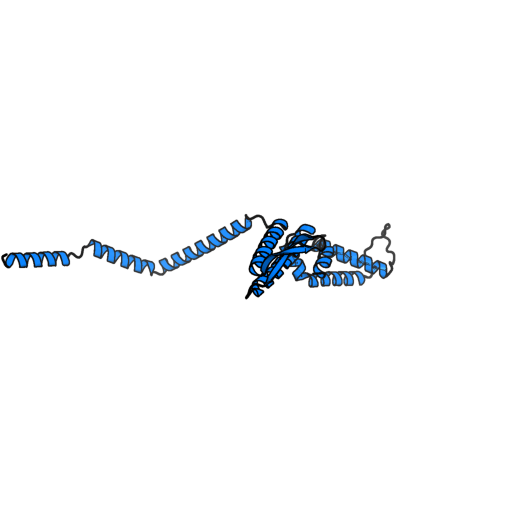65 1.00 90.75 199 GLU A O 1
ATOM 1615 N N . GLN A 1 200 ? 21.285 -4.783 -17.307 1.00 88.69 200 GLN A N 1
ATOM 1616 C CA . GLN A 1 200 ? 20.521 -3.949 -18.232 1.00 88.69 200 GLN A CA 1
ATOM 1617 C C . GLN A 1 200 ? 19.008 -4.075 -18.012 1.00 88.69 200 GLN A C 1
ATOM 1619 O O . GLN A 1 200 ? 18.324 -3.055 -17.940 1.00 88.69 200 GLN A O 1
ATOM 1624 N N . ALA A 1 201 ? 18.478 -5.289 -17.831 1.00 90.31 201 ALA A N 1
ATOM 1625 C CA . ALA A 1 201 ? 17.066 -5.495 -17.502 1.00 90.31 201 ALA A CA 1
ATOM 1626 C C . ALA A 1 201 ? 16.681 -4.798 -16.184 1.00 90.31 201 ALA A C 1
ATOM 1628 O O . ALA A 1 201 ? 15.645 -4.133 -16.109 1.00 90.31 201 ALA A O 1
ATOM 1629 N N . ASN A 1 202 ? 17.542 -4.880 -15.166 1.00 93.25 202 ASN A N 1
ATOM 1630 C CA . ASN A 1 202 ? 17.356 -4.172 -13.901 1.00 93.25 202 ASN A CA 1
ATOM 1631 C C . ASN A 1 202 ? 17.366 -2.651 -14.093 1.00 93.25 202 ASN A C 1
ATOM 1633 O O . ASN A 1 202 ? 16.498 -1.968 -13.554 1.00 93.25 202 ASN A O 1
ATOM 1637 N N . ASN A 1 203 ? 18.292 -2.120 -14.893 1.00 91.75 203 ASN A N 1
ATOM 1638 C CA . ASN A 1 203 ? 18.365 -0.691 -15.198 1.00 91.75 203 ASN A CA 1
ATOM 1639 C C . ASN A 1 203 ? 17.114 -0.197 -15.940 1.00 91.75 203 ASN A C 1
ATOM 1641 O O . ASN A 1 203 ? 16.598 0.872 -15.618 1.00 91.75 203 ASN A O 1
ATOM 1645 N N . MET A 1 204 ? 16.574 -0.988 -16.872 1.00 92.25 204 MET A N 1
ATOM 1646 C CA . MET A 1 204 ? 15.315 -0.672 -17.557 1.00 92.25 204 MET A CA 1
ATOM 1647 C C . MET A 1 204 ? 14.129 -0.634 -16.582 1.00 92.25 204 MET A C 1
ATOM 1649 O O . MET A 1 204 ? 13.306 0.280 -16.645 1.00 92.25 204 MET A O 1
ATOM 1653 N N . LEU A 1 205 ? 14.059 -1.569 -15.629 1.00 93.12 205 LEU A N 1
ATOM 1654 C CA . LEU A 1 205 ? 13.044 -1.517 -14.573 1.00 93.12 205 LEU A CA 1
ATOM 1655 C C . LEU A 1 205 ? 13.232 -0.320 -13.642 1.00 93.12 205 LEU A C 1
ATOM 1657 O O . LEU A 1 205 ? 12.250 0.324 -13.282 1.00 93.12 205 LEU A O 1
ATOM 1661 N N . VAL A 1 206 ? 14.472 0.011 -13.281 1.00 92.19 206 VAL A N 1
ATOM 1662 C CA . VAL A 1 206 ? 14.797 1.189 -12.465 1.00 92.19 206 VAL A CA 1
ATOM 1663 C C . VAL A 1 206 ? 14.365 2.481 -13.157 1.00 92.19 206 VAL A C 1
ATOM 1665 O O . VAL A 1 206 ? 13.847 3.377 -12.493 1.00 92.19 206 VAL A O 1
ATOM 1668 N N . GLN A 1 207 ? 14.520 2.583 -14.477 1.00 90.56 207 GLN A N 1
ATOM 1669 C CA . GLN A 1 207 ? 14.033 3.731 -15.246 1.00 90.56 207 GLN A CA 1
ATOM 1670 C C . GLN A 1 207 ? 12.503 3.838 -15.228 1.00 90.56 207 GLN A C 1
ATOM 1672 O O . GLN A 1 207 ? 11.971 4.942 -15.158 1.00 90.56 207 GLN A O 1
ATOM 1677 N N . LYS A 1 208 ? 11.796 2.703 -15.271 1.00 91.56 208 LYS A N 1
ATOM 1678 C CA . LYS A 1 208 ? 10.329 2.663 -15.333 1.00 91.56 208 LYS A CA 1
ATOM 1679 C C . LYS A 1 208 ? 9.650 2.844 -13.971 1.00 91.56 208 LYS A C 1
ATOM 1681 O O . LYS A 1 208 ? 8.643 3.537 -13.883 1.00 91.56 208 LYS A O 1
ATOM 1686 N N . TYR A 1 209 ? 10.183 2.215 -12.926 1.00 88.75 209 TYR A N 1
ATOM 1687 C CA . TYR A 1 209 ? 9.553 2.110 -11.602 1.00 88.75 209 TYR A CA 1
ATOM 1688 C C . TYR A 1 209 ? 10.321 2.837 -10.489 1.00 88.75 209 TYR A C 1
ATOM 1690 O O . TYR A 1 209 ? 9.835 2.933 -9.364 1.00 88.75 209 TYR A O 1
ATOM 1698 N N . GLY A 1 210 ? 11.513 3.356 -10.783 1.00 88.19 210 GLY A N 1
ATOM 1699 C CA . GLY A 1 210 ? 12.375 4.045 -9.828 1.00 88.19 210 GLY A CA 1
ATOM 1700 C C . GLY A 1 210 ? 13.492 3.165 -9.259 1.00 88.19 210 GLY A C 1
ATOM 1701 O O . GLY A 1 210 ? 13.446 1.936 -9.281 1.00 88.19 210 GLY A O 1
ATOM 1702 N N . LYS A 1 211 ? 14.521 3.818 -8.701 1.00 88.06 211 LYS A N 1
ATOM 1703 C CA . LYS A 1 211 ? 15.764 3.187 -8.201 1.00 88.06 211 LYS A CA 1
ATOM 1704 C C . LYS A 1 211 ? 15.542 2.109 -7.140 1.00 88.06 211 LYS A C 1
ATOM 1706 O O . LYS A 1 211 ? 16.352 1.198 -7.010 1.00 88.06 211 LYS A O 1
ATOM 1711 N N . ALA A 1 212 ? 14.450 2.211 -6.393 1.00 89.88 212 ALA A N 1
ATOM 1712 C CA . ALA A 1 212 ? 14.129 1.291 -5.315 1.00 89.88 212 ALA A CA 1
ATOM 1713 C C . ALA A 1 212 ? 13.511 -0.036 -5.783 1.00 89.88 212 ALA A C 1
ATOM 1715 O O . ALA A 1 212 ? 13.406 -0.948 -4.970 1.00 89.88 212 ALA A O 1
ATOM 1716 N N . ILE A 1 213 ? 13.110 -0.181 -7.054 1.00 92.56 213 ILE A N 1
ATOM 1717 C CA . ILE A 1 213 ? 12.288 -1.322 -7.483 1.00 92.56 213 ILE A CA 1
ATOM 1718 C C . ILE A 1 213 ? 12.960 -2.678 -7.243 1.00 92.56 213 ILE A C 1
ATOM 1720 O O . ILE A 1 213 ? 12.333 -3.584 -6.710 1.00 92.56 213 ILE A O 1
ATOM 1724 N N . ILE A 1 214 ? 14.245 -2.824 -7.567 1.00 92.31 214 ILE A N 1
ATOM 1725 C CA . ILE A 1 214 ? 14.959 -4.101 -7.430 1.00 92.31 214 ILE A CA 1
ATOM 1726 C C . ILE A 1 214 ? 15.074 -4.552 -5.965 1.00 92.31 214 ILE A C 1
ATOM 1728 O O . ILE A 1 214 ? 14.630 -5.663 -5.663 1.00 92.31 214 ILE A O 1
ATOM 1732 N N . PRO A 1 215 ? 15.615 -3.738 -5.034 1.00 92.00 215 PRO A N 1
ATOM 1733 C CA . PRO A 1 215 ? 15.659 -4.134 -3.629 1.00 92.00 215 PRO A CA 1
ATOM 1734 C C . PRO A 1 215 ? 14.258 -4.277 -3.016 1.00 92.00 215 PRO A C 1
ATOM 1736 O O . PRO A 1 215 ? 14.062 -5.149 -2.174 1.00 92.00 215 PRO A O 1
ATOM 1739 N N . LEU A 1 216 ? 13.276 -3.490 -3.467 1.00 92.94 216 LEU A N 1
ATOM 1740 C CA . LEU A 1 216 ? 11.896 -3.595 -2.999 1.00 92.94 216 LEU A CA 1
ATOM 1741 C C . LEU A 1 216 ? 11.250 -4.931 -3.390 1.00 92.94 216 LEU A C 1
ATOM 1743 O O . LEU A 1 216 ? 10.627 -5.570 -2.548 1.00 92.94 216 LEU A O 1
ATOM 1747 N N . LEU A 1 217 ? 11.420 -5.392 -4.634 1.00 92.25 217 LEU A N 1
ATOM 1748 C CA . LEU A 1 217 ? 10.896 -6.692 -5.074 1.00 92.25 217 LEU A CA 1
ATOM 1749 C C . LEU A 1 217 ? 11.466 -7.847 -4.233 1.00 92.25 217 LEU A C 1
ATOM 1751 O O . LEU A 1 217 ? 10.732 -8.773 -3.891 1.00 92.25 217 LEU A O 1
ATOM 1755 N N . LEU A 1 218 ? 12.749 -7.775 -3.856 1.00 90.12 218 LEU A N 1
ATOM 1756 C CA . LEU A 1 218 ? 13.386 -8.766 -2.981 1.00 90.12 218 LEU A CA 1
ATOM 1757 C C . LEU A 1 218 ? 12.775 -8.775 -1.575 1.00 90.12 218 LEU A C 1
ATOM 1759 O O . LEU A 1 218 ? 12.498 -9.843 -1.035 1.00 90.12 218 LEU A O 1
ATOM 1763 N N . GLU A 1 219 ? 12.539 -7.602 -0.987 1.00 90.44 219 GLU A N 1
ATOM 1764 C CA . GLU A 1 219 ? 11.901 -7.491 0.328 1.00 90.44 219 GLU A CA 1
ATOM 1765 C C . GLU A 1 219 ? 10.443 -7.956 0.314 1.00 90.44 219 GLU A C 1
ATOM 1767 O O . GLU A 1 219 ? 10.008 -8.658 1.226 1.00 90.44 219 GLU A O 1
ATOM 1772 N N . LEU A 1 220 ? 9.698 -7.619 -0.741 1.00 88.69 220 LEU A N 1
ATOM 1773 C CA . LEU A 1 220 ? 8.307 -8.037 -0.910 1.00 88.69 220 LEU A CA 1
ATOM 1774 C C . LEU A 1 220 ? 8.174 -9.543 -1.147 1.00 88.69 220 LEU A C 1
ATOM 1776 O O . LEU A 1 220 ? 7.158 -10.121 -0.774 1.00 88.69 220 LEU A O 1
ATOM 1780 N N . LYS A 1 221 ? 9.174 -10.200 -1.748 1.00 85.38 221 LYS A N 1
ATOM 1781 C CA . LYS A 1 221 ? 9.194 -11.661 -1.928 1.00 85.38 221 LYS A CA 1
ATOM 1782 C C . LYS A 1 221 ? 9.269 -12.425 -0.599 1.00 85.38 221 LYS A C 1
ATOM 1784 O O . LYS A 1 221 ? 8.769 -13.540 -0.522 1.00 85.38 221 LYS A O 1
ATOM 1789 N N . ASN A 1 222 ? 9.878 -11.829 0.424 1.00 76.62 222 ASN A N 1
ATOM 1790 C CA . ASN A 1 222 ? 10.131 -12.466 1.719 1.00 76.62 222 ASN A CA 1
ATOM 1791 C C . ASN A 1 222 ? 9.038 -12.183 2.775 1.00 76.62 222 ASN A C 1
ATOM 1793 O O . ASN A 1 222 ? 9.268 -12.435 3.959 1.00 76.62 222 ASN A O 1
ATOM 1797 N N . ARG A 1 223 ? 7.887 -11.617 2.380 1.00 71.31 223 ARG A N 1
ATOM 1798 C CA . ARG A 1 223 ? 6.721 -11.390 3.257 1.00 71.31 223 ARG A CA 1
ATOM 1799 C C . ARG A 1 223 ? 5.761 -12.566 3.227 1.00 71.31 223 ARG A C 1
ATOM 1801 O O . ARG A 1 223 ? 5.187 -12.814 4.311 1.00 71.31 223 ARG A O 1
#

Sequence (223 aa):
MSNSKKFQEVLDLLEQKKQKKTTDTLKASRVSEEEKYKASQPYLEALEKSRKAKELKAEADLKAEKAKAKPPTPQDDIQRFGEKREKFRNLAYKTFTVDNEDAEGNTTKELTTVDRPDNQLFKDQIVAYTDSLKLAGMAQKYGSTTPDIRAIDRNREAIEKERNELWKKLMSQKYPLVPGPDETYTKISDQEKDKVSMEQANNMLVQKYGKAIIPLLLELKNR

Radius of gyration: 39.38 Å; chains: 1; bounding box: 125×55×76 Å

Secondary structure (DSSP, 8-state):
--HHHHHHHHHHHHHHHH---HHHHHHHHHHHHHHHHHTSHHHHHHHHHHHHHHHHHHHHHHHHHHHHSPPPPHHHHHHHHHHHHHHHHHHHEEEEEEEEE-TTS-EEEEEEEEEPTT-HHHHHHHHHHHHHHHHHHHHHHHTS-HHHHHHHHHTHHHHHHHHHHHHHHHHHSSS-----TTS------HHHHHHHHHHHHHHHHHHHH-TTHHHHHHHHHT-

Foldseek 3Di:
DDPVVVVVVVVVVVVVVVPPPVVVVVVVVVVVVVVVVCVDPVNVVVVVVVVVVVVVVVVVVVVVVVVVPDDQALVNQLVVLVVQLVVLQVVFWDWDWDFDQDPVRDTDTDIDIDGDPPSVVSVVSNVVSVVLNVLSVLCVVQVHHSVLLVVCLVCLVVLVVQLVVQLVVQLPDPAHPDQDPVSDGDDDDSVVSSVSSSVVSLVVSCVVSNPCNVVSSVVSVVD